Protein AF-A0A9Q1EJX5-F1 (afdb_monomer_lite)

Radius of gyration: 55.21 Å; chains: 1; bounding box: 161×66×154 Å

Organism: Synaphobranchus kaupii (NCBI:txid118154)

pLDDT: mean 73.31, std 22.93, range [34.03, 98.5]

Sequence (293 aa):
MADTEAVIPNSVASAAEEVVEEVEVAPEVAPEAEAEPEAEPEPEPEPEPVAEPEPEPEPEPEPVAEPEPEPEPEPEPEVEEEVVEEEEEKPKFKPSAPKLPEGDKVDFDDIQKKRQNKDLIELQALIDTHFEQRKKEEEDIIALKERIEKRRAERAEQQRIRAEKDKERQARREEERLKREEADAKRKADDDAKKKSALTSLGSTYSSYLQKADQKRGKKQTEREKKKKILADRRKPLNIDHLNEDKLKEKAKELWDWMQSLESEKYDHIEKLKRQKYEVVSLRNRIDELQKQ

Structure (mmCIF, N/CA/C/O backbone):
data_AF-A0A9Q1EJX5-F1
#
_entry.id   AF-A0A9Q1EJX5-F1
#
loop_
_atom_site.group_PDB
_atom_site.id
_atom_site.type_symbol
_atom_site.label_atom_id
_atom_site.label_alt_id
_atom_site.label_comp_id
_atom_site.label_asym_id
_atom_site.label_entity_id
_atom_site.label_seq_id
_atom_site.pdbx_PDB_ins_code
_atom_site.Cartn_x
_atom_site.Cartn_y
_atom_site.Cartn_z
_atom_site.occupancy
_atom_site.B_iso_or_equiv
_atom_site.auth_seq_id
_atom_site.auth_comp_id
_atom_site.auth_asym_id
_atom_site.auth_atom_id
_atom_site.pdbx_PDB_model_num
ATOM 1 N N . MET A 1 1 ? -98.233 -12.671 2.947 1.00 41.03 1 MET A N 1
ATOM 2 C CA . MET A 1 1 ? -98.307 -14.124 2.704 1.00 41.03 1 MET A CA 1
ATOM 3 C C . MET A 1 1 ? -97.105 -14.744 3.390 1.00 41.03 1 MET A C 1
ATOM 5 O O . MET A 1 1 ? -96.011 -14.317 3.052 1.00 41.03 1 MET A O 1
ATOM 9 N N . ALA A 1 2 ? -97.375 -15.671 4.319 1.00 45.41 2 ALA A N 1
ATOM 10 C CA . ALA A 1 2 ? -96.468 -16.533 5.098 1.00 45.41 2 ALA A CA 1
ATOM 11 C C . ALA A 1 2 ? -95.488 -15.797 6.053 1.00 45.41 2 ALA A C 1
ATOM 13 O O . ALA A 1 2 ? -94.718 -14.960 5.597 1.00 45.41 2 ALA A O 1
ATOM 14 N N . ASP A 1 3 ? -95.565 -15.907 7.393 1.00 38.12 3 ASP A N 1
ATOM 15 C CA . ASP A 1 3 ? -95.415 -17.107 8.266 1.00 38.12 3 ASP A CA 1
ATOM 16 C C . ASP A 1 3 ? -94.107 -17.853 7.929 1.00 38.12 3 ASP A C 1
ATOM 18 O O . ASP A 1 3 ? -93.871 -18.140 6.762 1.00 38.12 3 ASP A O 1
ATOM 22 N N . THR A 1 4 ? -93.140 -18.147 8.801 1.00 46.34 4 THR A N 1
ATOM 23 C CA . THR A 1 4 ? -93.087 -18.575 10.218 1.00 46.34 4 THR A CA 1
ATOM 24 C C . THR A 1 4 ? -91.621 -18.409 10.686 1.00 46.34 4 THR A C 1
ATOM 26 O O . THR A 1 4 ? -90.706 -18.625 9.896 1.00 46.34 4 THR A O 1
ATOM 29 N N . GLU A 1 5 ? -91.316 -17.856 11.862 1.00 43.47 5 GLU A N 1
ATOM 30 C CA . GLU A 1 5 ? -91.110 -18.570 13.142 1.00 43.47 5 GLU A CA 1
ATOM 31 C C . GLU A 1 5 ? -89.960 -19.605 13.142 1.00 43.47 5 GLU A C 1
ATOM 33 O O . GLU A 1 5 ? -90.065 -20.639 12.494 1.00 43.47 5 GLU A O 1
ATOM 38 N N . ALA A 1 6 ? -88.890 -19.341 13.913 1.00 45.38 6 ALA A N 1
ATOM 39 C CA . ALA A 1 6 ? -88.351 -20.286 14.908 1.00 45.38 6 ALA A CA 1
ATOM 40 C C . ALA A 1 6 ? -87.227 -19.647 15.764 1.00 45.38 6 ALA A C 1
ATOM 42 O O . ALA A 1 6 ? -86.159 -19.309 15.266 1.00 45.38 6 ALA A O 1
ATOM 43 N N . VAL A 1 7 ? -87.532 -19.336 17.030 1.00 43.84 7 VAL A N 1
ATOM 44 C CA . VAL A 1 7 ? -87.037 -20.002 18.259 1.00 43.84 7 VAL A CA 1
ATOM 45 C C . VAL A 1 7 ? -85.691 -19.469 18.807 1.00 43.84 7 VAL A C 1
ATOM 47 O O . VAL A 1 7 ? -84.598 -19.873 18.431 1.00 43.84 7 VAL A O 1
ATOM 50 N N . ILE A 1 8 ? -85.857 -18.563 19.778 1.00 42.59 8 ILE A N 1
ATOM 51 C CA . ILE A 1 8 ? -85.017 -18.200 20.948 1.00 42.59 8 ILE A CA 1
ATOM 52 C C . ILE A 1 8 ? -84.971 -19.483 21.847 1.00 42.59 8 ILE A C 1
ATOM 54 O O . ILE A 1 8 ? -85.978 -20.195 21.800 1.00 42.59 8 ILE A O 1
ATOM 58 N N . PRO A 1 9 ? -83.979 -19.792 22.737 1.00 50.47 9 PRO A N 1
ATOM 59 C CA . PRO A 1 9 ? -83.673 -18.827 23.790 1.00 50.47 9 PRO A CA 1
ATOM 60 C C . PRO A 1 9 ? -82.339 -18.866 24.583 1.00 50.47 9 PRO A C 1
ATOM 62 O O . PRO A 1 9 ? -81.666 -19.882 24.649 1.00 50.47 9 PRO A O 1
ATOM 65 N N . ASN A 1 10 ? -82.038 -17.697 25.191 1.00 39.62 10 ASN A N 1
ATOM 66 C CA . ASN A 1 10 ? -81.620 -17.418 26.590 1.00 39.62 10 ASN A CA 1
ATOM 67 C C . ASN A 1 10 ? -80.541 -18.294 27.277 1.00 39.62 10 ASN A C 1
ATOM 69 O O . ASN A 1 10 ? -80.456 -19.486 27.060 1.00 39.62 10 ASN A O 1
ATOM 73 N N . SER A 1 11 ? -79.755 -17.845 28.260 1.00 37.97 11 SER A N 1
ATOM 74 C CA . SER A 1 11 ? -79.670 -16.611 29.059 1.00 37.97 11 SER A CA 1
ATOM 75 C C . SER A 1 11 ? -78.632 -16.829 30.177 1.00 37.97 11 SER A C 1
ATOM 77 O O . SER A 1 11 ? -78.402 -17.975 30.543 1.00 37.97 11 SER A O 1
ATOM 79 N N . VAL A 1 12 ? -78.188 -15.715 30.783 1.00 40.06 12 VAL A N 1
ATOM 80 C CA . VAL A 1 12 ? -77.678 -15.505 32.168 1.00 40.06 12 VAL A CA 1
ATOM 81 C C . VAL A 1 12 ? -76.448 -16.305 32.637 1.00 40.06 12 VAL A C 1
ATOM 83 O O . VAL A 1 12 ? -76.414 -17.518 32.560 1.00 40.06 12 VAL A O 1
ATOM 86 N N . ALA A 1 13 ? -75.325 -15.689 33.027 1.00 37.69 13 ALA A N 1
ATOM 87 C CA . ALA A 1 13 ? -75.025 -14.683 34.067 1.00 37.69 13 ALA A CA 1
ATOM 88 C C . ALA A 1 13 ? -74.655 -15.281 35.441 1.00 37.69 13 ALA A C 1
ATOM 90 O O . ALA A 1 13 ? -75.444 -15.997 36.040 1.00 37.69 13 ALA A O 1
ATOM 91 N N . SER A 1 14 ? -73.508 -14.798 35.947 1.00 35.00 14 SER A N 1
ATOM 92 C CA . SER A 1 14 ? -73.128 -14.613 37.360 1.00 35.00 14 SER A CA 1
ATOM 93 C C . SER A 1 14 ? -72.811 -15.844 38.220 1.00 35.00 14 SER A C 1
ATOM 95 O O . SER A 1 14 ? -73.698 -16.626 38.531 1.00 35.00 14 SER A O 1
ATOM 97 N N . ALA A 1 15 ? -71.573 -15.931 38.723 1.00 36.62 15 ALA A N 1
ATOM 98 C CA . ALA A 1 15 ? -71.244 -15.707 40.143 1.00 36.62 15 ALA A CA 1
ATOM 99 C C . ALA A 1 15 ? -69.812 -16.184 40.457 1.00 36.62 15 ALA A C 1
ATOM 101 O O . ALA A 1 15 ? -69.334 -17.168 39.902 1.00 36.62 15 ALA A O 1
ATOM 102 N N . ALA A 1 16 ? -69.141 -15.439 41.333 1.00 44.25 16 ALA A N 1
ATOM 103 C CA . ALA A 1 16 ? -67.830 -15.733 41.895 1.00 44.25 16 ALA A CA 1
ATOM 104 C C . ALA A 1 16 ? -67.941 -16.684 43.096 1.00 44.25 16 ALA A C 1
ATOM 106 O O . ALA A 1 16 ? -68.905 -16.573 43.849 1.00 44.25 16 ALA A O 1
ATOM 107 N N . GLU A 1 17 ? -66.918 -17.511 43.326 1.00 42.00 17 GLU A N 1
ATOM 108 C CA . GLU A 1 17 ? -66.600 -18.046 44.654 1.00 42.00 17 GLU A CA 1
ATOM 109 C C . GLU A 1 17 ? -65.086 -18.319 44.770 1.00 42.00 17 GLU A C 1
ATOM 111 O O . GLU A 1 17 ? -64.454 -18.870 43.870 1.00 42.00 17 GLU A O 1
ATOM 116 N N . GLU A 1 18 ? -64.528 -17.816 45.867 1.00 41.22 18 GLU A N 1
ATOM 117 C CA . GLU A 1 18 ? -63.192 -18.016 46.439 1.00 41.22 18 GLU A CA 1
ATOM 118 C C . GLU A 1 18 ? -63.140 -19.379 47.158 1.00 41.22 18 GLU A C 1
ATOM 120 O O . GLU A 1 18 ? -64.209 -19.859 47.514 1.00 41.22 18 GLU A O 1
ATOM 125 N N . VAL A 1 19 ? -61.952 -19.972 47.402 1.00 36.75 19 VAL A N 1
ATOM 126 C CA . VAL A 1 19 ? -61.557 -20.673 48.661 1.00 36.75 19 VAL A CA 1
ATOM 127 C C . VAL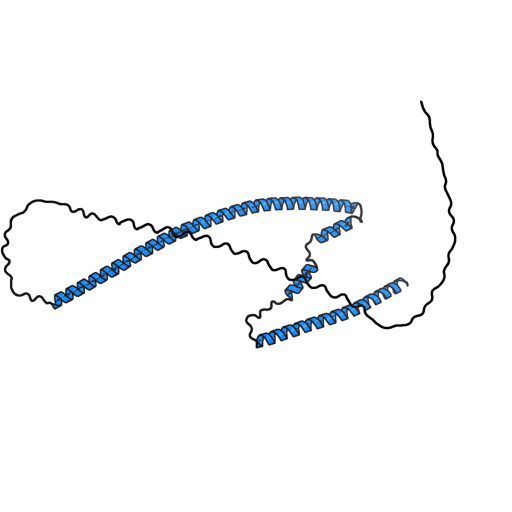 A 1 19 ? -60.317 -21.593 48.481 1.00 36.75 19 VAL A C 1
ATOM 129 O O . VAL A 1 19 ? -60.320 -22.530 47.691 1.00 36.75 19 VAL A O 1
ATOM 132 N N . VAL A 1 20 ? -59.281 -21.245 49.268 1.00 37.66 20 VAL A N 1
ATOM 133 C CA . VAL A 1 20 ? -58.176 -21.986 49.947 1.00 37.66 20 VAL A CA 1
ATOM 134 C C . VAL A 1 20 ? -57.184 -22.932 49.234 1.00 37.66 20 VAL A C 1
ATOM 136 O O . VAL A 1 20 ? -57.509 -24.009 48.755 1.00 37.66 20 VAL A O 1
ATOM 139 N N . GLU A 1 21 ? -55.917 -22.494 49.278 1.00 41.09 21 GLU A N 1
ATOM 140 C CA . GLU A 1 21 ? -54.754 -23.069 49.996 1.00 41.09 21 GLU A CA 1
ATOM 141 C C . GLU A 1 21 ? -54.705 -24.582 50.308 1.00 41.09 21 GLU A C 1
ATOM 143 O O . GLU A 1 21 ? -55.445 -25.073 51.155 1.00 41.09 21 GLU A O 1
ATOM 148 N N . GLU A 1 22 ? -53.690 -25.269 49.759 1.00 39.88 22 GLU A N 1
ATOM 149 C CA . GLU A 1 22 ? -53.031 -26.396 50.433 1.00 39.88 22 GLU A CA 1
ATOM 150 C C . GLU A 1 22 ? -51.536 -26.458 50.051 1.00 39.88 22 GLU A C 1
ATOM 152 O O . GLU A 1 22 ? -51.156 -26.453 48.877 1.00 39.88 22 GLU A O 1
ATOM 157 N N . VAL A 1 23 ? -50.691 -26.451 51.081 1.00 42.78 23 VAL A N 1
ATOM 158 C CA . VAL A 1 23 ? -49.230 -26.592 51.072 1.00 42.78 23 VAL A CA 1
ATOM 159 C C . VAL A 1 23 ? -48.926 -27.975 51.627 1.00 42.78 23 VAL A C 1
ATOM 161 O O . VAL A 1 23 ? -49.283 -28.186 52.772 1.00 42.78 23 VAL A O 1
ATOM 164 N N . GLU A 1 24 ? -48.200 -28.844 50.918 1.00 36.84 24 GLU A N 1
ATOM 165 C CA . GLU A 1 24 ? -47.343 -29.896 51.508 1.00 36.84 24 GLU A CA 1
ATOM 166 C C . GLU A 1 24 ? -46.299 -30.319 50.447 1.00 36.84 24 GLU A C 1
ATOM 168 O O . GLU A 1 24 ? -46.664 -30.567 49.304 1.00 36.84 24 GLU A O 1
ATOM 173 N N . VAL A 1 25 ? -44.974 -30.206 50.609 1.00 37.38 25 VAL A N 1
ATOM 174 C CA . VAL A 1 25 ? -43.979 -30.825 51.518 1.00 37.38 25 VAL A CA 1
ATOM 175 C C . VAL A 1 25 ? -42.945 -31.521 50.614 1.00 37.38 25 VAL A C 1
ATOM 177 O O . VAL A 1 25 ? -43.266 -32.383 49.800 1.00 37.38 25 VAL A O 1
ATOM 180 N N . ALA A 1 26 ? -41.685 -31.107 50.747 1.00 39.16 26 ALA A N 1
ATOM 181 C CA . ALA A 1 26 ? -40.526 -31.766 50.149 1.00 39.16 26 ALA A CA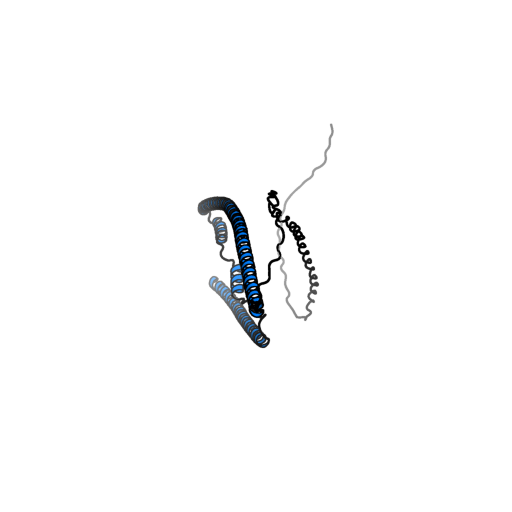 1
ATOM 182 C C . ALA A 1 26 ? -40.223 -33.105 50.847 1.00 39.16 26 ALA A C 1
ATOM 184 O O . ALA A 1 26 ? -40.527 -33.263 52.030 1.0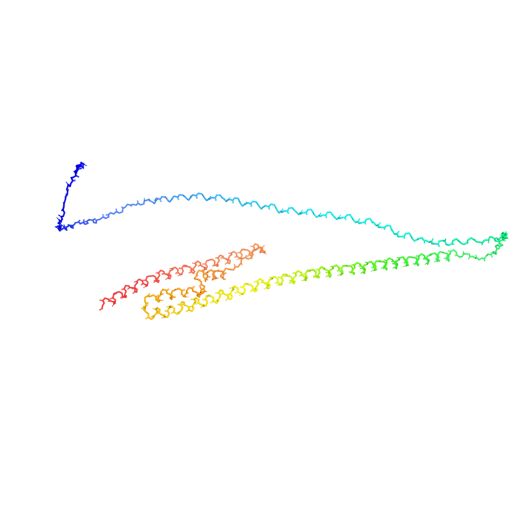0 39.16 26 ALA A O 1
ATOM 185 N N . PRO A 1 27 ? -39.485 -34.005 50.179 1.00 45.88 27 PRO A N 1
ATOM 186 C CA . PRO A 1 27 ? -38.342 -34.570 50.885 1.00 45.88 27 PRO A CA 1
ATOM 187 C C . PRO A 1 27 ? -37.050 -34.565 50.062 1.00 45.88 27 PRO A C 1
ATOM 189 O O . PRO A 1 27 ? -36.991 -34.936 48.892 1.00 45.88 27 PRO A O 1
ATOM 192 N N . GLU A 1 28 ? -36.010 -34.132 50.762 1.00 40.94 28 GLU A N 1
ATOM 193 C CA . GLU A 1 28 ? -34.586 -34.320 50.513 1.00 40.94 28 GLU A CA 1
ATOM 194 C C . GLU A 1 28 ? -34.203 -35.814 50.595 1.00 40.94 28 GLU A C 1
ATOM 196 O O . GLU A 1 28 ? -34.805 -36.549 51.377 1.00 40.94 28 GLU A O 1
ATOM 201 N N . VAL A 1 29 ? -33.198 -36.239 49.812 1.00 37.78 29 VAL A N 1
ATOM 202 C CA . VAL A 1 29 ? -32.019 -37.060 50.199 1.00 37.78 29 VAL A CA 1
ATOM 203 C C . VAL A 1 29 ? -31.433 -37.771 48.957 1.00 37.78 29 VAL A C 1
ATOM 205 O O . VAL A 1 29 ? -32.097 -38.551 48.279 1.00 37.78 29 VAL A O 1
ATOM 208 N N . ALA A 1 30 ? -30.162 -37.461 48.676 1.00 39.47 30 ALA A N 1
ATOM 209 C CA . ALA A 1 30 ? -29.257 -38.075 47.689 1.00 39.47 30 ALA A CA 1
ATOM 210 C C . ALA A 1 30 ? -28.807 -39.502 48.136 1.00 39.47 30 ALA A C 1
ATOM 212 O O . ALA A 1 30 ? -29.050 -39.822 49.301 1.00 39.47 30 ALA A O 1
ATOM 213 N N . PRO A 1 31 ? -28.137 -40.369 47.327 1.00 47.66 31 PRO A N 1
ATOM 214 C CA . PRO A 1 31 ? -26.792 -40.094 46.786 1.00 47.66 31 PRO A CA 1
ATOM 215 C C . PRO A 1 31 ? -26.432 -40.723 45.411 1.00 47.66 31 PRO A C 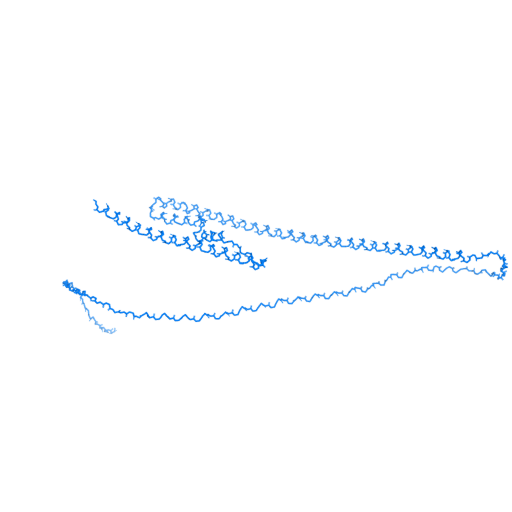1
ATOM 217 O O . PRO A 1 31 ? -27.141 -41.556 44.859 1.00 47.66 31 PRO A O 1
ATOM 220 N N . GLU A 1 32 ? -25.287 -40.251 44.906 1.00 42.88 32 GLU A N 1
ATOM 221 C CA . GLU A 1 32 ? -24.388 -40.718 43.832 1.00 42.88 32 GLU A CA 1
ATOM 222 C C . GLU A 1 32 ? -24.645 -42.072 43.138 1.00 42.88 32 GLU A C 1
ATOM 224 O O . GLU A 1 32 ? -24.662 -43.128 43.768 1.00 42.88 32 GLU A O 1
ATOM 229 N N . ALA A 1 33 ? -24.643 -42.036 41.799 1.00 42.94 33 ALA A N 1
ATOM 230 C CA . ALA A 1 33 ? -24.184 -43.134 40.951 1.00 42.94 33 ALA A CA 1
ATOM 231 C C . ALA A 1 33 ? -23.421 -42.574 39.736 1.00 42.94 33 ALA A C 1
ATOM 233 O O . ALA A 1 33 ? -23.795 -41.556 39.152 1.00 42.94 33 ALA A O 1
ATOM 234 N N . GLU A 1 34 ? -22.309 -43.235 39.440 1.00 37.75 34 GLU A N 1
ATOM 235 C CA . GLU A 1 34 ? -21.251 -42.887 38.500 1.00 37.75 34 GLU A CA 1
ATOM 236 C C . GLU A 1 34 ? -21.670 -42.925 37.018 1.00 37.75 34 GLU A C 1
ATOM 238 O O . GLU A 1 34 ? -22.452 -43.767 36.596 1.00 37.75 34 GLU A O 1
ATOM 243 N N . ALA A 1 35 ? -21.058 -42.010 36.259 1.00 39.38 35 ALA A N 1
ATOM 244 C CA . ALA A 1 35 ? -20.517 -42.144 34.901 1.00 39.38 35 ALA A CA 1
ATOM 245 C C . ALA A 1 35 ? -21.266 -42.967 33.829 1.00 39.38 35 ALA A C 1
ATOM 247 O O . ALA A 1 35 ? -21.231 -44.188 33.834 1.00 39.38 35 ALA A O 1
ATOM 248 N N . GLU A 1 36 ? -21.701 -42.267 32.774 1.00 42.69 36 GLU A N 1
ATOM 249 C CA . GLU A 1 36 ? -21.252 -42.491 31.386 1.00 42.69 36 GLU A CA 1
ATOM 250 C C . GLU A 1 36 ? -21.566 -41.219 30.561 1.00 42.69 36 GLU A C 1
ATOM 252 O O . GLU A 1 36 ? -22.718 -40.782 30.547 1.00 42.69 36 GLU A O 1
ATOM 257 N N . PRO A 1 37 ? -20.582 -40.545 29.929 1.00 49.59 37 PRO A N 1
ATOM 258 C CA . PRO A 1 37 ? -20.875 -39.440 29.022 1.00 49.59 37 PRO A CA 1
ATOM 259 C C . PRO A 1 37 ? -21.418 -39.993 27.698 1.00 49.59 37 PRO A C 1
ATOM 261 O O . PRO A 1 37 ? -20.742 -40.774 27.027 1.00 49.59 37 PRO A O 1
ATOM 264 N N . GLU A 1 38 ? -22.629 -39.571 27.323 1.00 45.78 38 GLU A N 1
ATOM 265 C CA . GLU A 1 38 ? -23.161 -39.734 25.968 1.00 45.78 38 GLU A CA 1
ATOM 266 C C . GLU A 1 38 ? -22.127 -39.242 24.949 1.00 45.78 38 GLU A C 1
ATOM 268 O O . GLU A 1 38 ? -21.626 -38.118 25.032 1.00 45.78 38 GLU A O 1
ATOM 273 N N . ALA A 1 39 ? -21.798 -40.118 24.001 1.00 46.84 39 ALA A N 1
ATOM 274 C CA . ALA A 1 39 ? -20.936 -39.818 22.875 1.00 46.84 39 ALA A CA 1
ATOM 275 C C . ALA A 1 39 ? -21.503 -38.633 22.079 1.00 46.84 39 ALA A C 1
ATOM 277 O O . ALA A 1 39 ? -22.649 -38.664 21.625 1.00 46.84 39 ALA A O 1
ATOM 278 N N . GLU A 1 40 ? -20.686 -37.593 21.906 1.00 48.81 40 GLU A N 1
ATOM 279 C CA . GLU A 1 40 ? -20.953 -36.520 20.953 1.00 48.81 40 GLU A CA 1
ATOM 280 C C . GLU A 1 40 ? -21.145 -37.123 19.547 1.00 48.81 40 GLU A C 1
ATOM 282 O O . GLU A 1 40 ? -20.394 -38.028 19.166 1.00 48.81 40 GLU A O 1
ATOM 287 N N . PRO A 1 41 ? -22.137 -36.660 18.764 1.00 50.34 41 PRO A N 1
ATOM 288 C CA . PRO A 1 41 ? -22.318 -37.128 17.397 1.00 50.34 41 PRO A CA 1
ATOM 289 C C . PRO A 1 41 ? -21.085 -36.771 16.558 1.00 50.34 41 PRO A C 1
ATOM 291 O O . PRO A 1 41 ? -20.597 -35.641 16.607 1.00 50.34 41 PRO A O 1
ATOM 294 N N . GLU A 1 42 ? -20.591 -37.750 15.796 1.00 52.00 42 GLU A N 1
ATOM 295 C CA . GLU A 1 42 ? -19.484 -37.576 14.854 1.00 52.00 42 GLU A CA 1
ATOM 296 C C . GLU A 1 42 ? -19.747 -36.376 13.923 1.00 52.00 42 GLU A C 1
ATOM 298 O O . GLU A 1 42 ? -20.872 -36.211 13.437 1.00 52.00 42 GLU A O 1
ATOM 303 N N . PRO A 1 43 ? -18.739 -35.524 13.660 1.00 51.81 43 PRO A N 1
ATOM 304 C CA . PRO A 1 43 ? -18.892 -34.425 12.720 1.00 51.81 43 PRO A CA 1
ATOM 305 C C . PRO A 1 43 ? -19.135 -34.979 11.312 1.00 51.81 43 PRO A C 1
ATOM 307 O O . PRO A 1 43 ? -18.379 -35.822 10.825 1.00 51.81 43 PRO A O 1
ATOM 310 N N . GLU A 1 44 ? -20.193 -34.489 10.661 1.00 55.41 44 GLU A N 1
ATOM 311 C CA . GLU A 1 44 ? -20.459 -34.738 9.244 1.00 55.41 44 GLU A CA 1
ATOM 312 C C . GLU A 1 44 ? -19.203 -34.434 8.403 1.00 55.41 44 GLU A C 1
ATOM 314 O O . GLU A 1 44 ? -18.501 -33.455 8.688 1.00 55.41 44 GLU A O 1
ATOM 319 N N . PRO A 1 45 ? -18.895 -35.251 7.378 1.00 54.41 45 PRO A N 1
ATOM 320 C CA . PRO A 1 45 ? -17.726 -35.035 6.539 1.00 54.41 45 PRO A CA 1
ATOM 321 C C . PRO A 1 45 ? -17.808 -33.666 5.861 1.00 54.41 45 PRO A C 1
ATOM 323 O O . PRO A 1 45 ? -18.834 -33.302 5.282 1.00 54.41 45 PRO A O 1
ATOM 326 N N . GLU A 1 46 ? -16.709 -32.911 5.946 1.00 52.06 46 GLU A N 1
ATOM 327 C CA . GLU A 1 46 ? -16.552 -31.636 5.253 1.00 52.06 46 GLU A CA 1
ATOM 328 C C . GLU A 1 46 ? -16.887 -31.809 3.761 1.00 52.06 46 GLU A C 1
ATOM 330 O O . GLU A 1 46 ? -16.458 -32.793 3.149 1.00 52.06 46 GLU A O 1
ATOM 335 N N . PRO A 1 47 ? -17.656 -30.885 3.155 1.00 53.03 47 PRO A N 1
ATOM 336 C CA . PRO A 1 47 ? -17.950 -30.957 1.734 1.00 53.03 47 PRO A CA 1
ATOM 337 C C . PRO A 1 47 ? -16.639 -30.914 0.948 1.00 53.03 47 PRO A C 1
ATOM 339 O O . PRO A 1 47 ? -15.809 -30.027 1.165 1.00 53.03 47 PRO A O 1
ATOM 342 N N . GLU A 1 48 ? -16.470 -31.877 0.040 1.00 56.44 48 GLU A N 1
ATOM 343 C CA . GLU A 1 48 ? -15.352 -31.916 -0.899 1.00 56.44 48 GLU A CA 1
ATOM 344 C C . GLU A 1 48 ? -15.170 -30.540 -1.561 1.00 56.44 48 GLU A C 1
ATOM 346 O O . GLU A 1 48 ? -16.164 -29.875 -1.887 1.00 56.44 48 GLU A O 1
ATOM 351 N N . PRO A 1 49 ? -13.921 -30.081 -1.756 1.00 53.47 49 PRO A N 1
ATOM 352 C CA . PRO A 1 49 ? -13.669 -28.805 -2.398 1.00 53.47 49 PRO A CA 1
ATOM 353 C C . PRO A 1 49 ? -14.285 -28.837 -3.795 1.00 53.47 49 PRO A C 1
ATOM 355 O O . PRO A 1 49 ? -13.875 -29.614 -4.657 1.00 53.47 49 PRO A O 1
ATOM 358 N N . VAL A 1 50 ? -15.289 -27.984 -4.004 1.00 51.84 50 VAL A N 1
ATOM 359 C CA . VAL A 1 50 ? -15.815 -27.689 -5.334 1.00 51.84 50 VAL A CA 1
ATOM 360 C C . VAL A 1 50 ? -14.618 -27.269 -6.171 1.00 51.84 50 VAL A C 1
ATOM 362 O O . VAL A 1 50 ? -13.948 -26.294 -5.824 1.00 51.84 50 VAL A O 1
ATOM 365 N N . ALA A 1 51 ? -14.322 -28.047 -7.213 1.00 52.12 51 ALA A N 1
ATOM 366 C CA . ALA A 1 51 ? -13.274 -27.734 -8.166 1.00 52.12 51 ALA A CA 1
ATOM 367 C C . ALA A 1 51 ? -13.422 -26.266 -8.579 1.00 52.12 51 ALA A C 1
ATOM 369 O O . ALA A 1 51 ? -14.494 -25.849 -9.031 1.00 52.12 51 ALA A O 1
ATOM 370 N N . GLU A 1 52 ? -12.366 -25.479 -8.360 1.00 49.41 52 GLU A N 1
ATOM 371 C CA . GLU A 1 52 ? -12.273 -24.157 -8.963 1.00 49.41 52 GLU A CA 1
ATOM 372 C C . GLU A 1 52 ? -12.537 -24.331 -10.464 1.00 49.41 52 GLU A C 1
ATOM 374 O O . GLU A 1 52 ? -11.977 -25.254 -11.065 1.00 49.41 52 GLU A O 1
ATOM 379 N N . PRO A 1 53 ? -13.424 -23.522 -11.069 1.00 54.44 53 PRO A N 1
ATOM 380 C CA . PRO A 1 53 ? -13.594 -23.567 -12.509 1.00 54.44 53 PRO A CA 1
ATOM 381 C C . PRO A 1 53 ? -12.220 -23.334 -13.133 1.00 54.44 53 PRO A C 1
ATOM 383 O O . PRO A 1 53 ? -11.547 -22.357 -12.792 1.00 54.44 53 PRO A O 1
ATOM 386 N N . GLU A 1 54 ? -11.797 -24.264 -13.994 1.00 55.59 54 GLU A N 1
ATOM 387 C CA . GLU A 1 54 ? -10.598 -24.089 -14.806 1.00 55.59 54 GLU A CA 1
ATOM 388 C C . GLU A 1 54 ? -10.635 -22.684 -15.420 1.00 55.59 54 GLU A C 1
ATOM 390 O O . GLU A 1 54 ? -11.703 -22.252 -15.874 1.00 55.59 54 GLU A O 1
ATOM 395 N N . PRO A 1 55 ? -9.515 -21.942 -15.394 1.00 54.31 55 PRO A N 1
ATOM 396 C CA . PRO A 1 55 ? -9.469 -20.635 -16.022 1.00 54.31 55 PRO A CA 1
ATOM 397 C C . PRO A 1 55 ? -9.904 -20.798 -17.478 1.00 54.31 55 PRO A C 1
ATOM 399 O O . PRO A 1 55 ? -9.336 -21.615 -18.206 1.00 54.31 55 PRO A O 1
ATOM 402 N N . GLU A 1 56 ? -10.937 -20.049 -17.877 1.00 52.47 56 GLU A N 1
ATOM 403 C CA . GLU A 1 56 ? -11.315 -19.944 -19.283 1.00 52.47 56 GLU A CA 1
ATOM 404 C C . GLU A 1 56 ? -10.042 -19.655 -20.091 1.00 52.47 56 GLU A C 1
ATOM 406 O O . GLU A 1 56 ? -9.243 -18.809 -19.666 1.00 52.47 56 GLU A O 1
ATOM 411 N N . PRO A 1 57 ? -9.809 -20.372 -21.206 1.00 55.53 57 PRO A N 1
ATOM 412 C CA . PRO A 1 57 ? -8.628 -20.149 -22.020 1.00 55.53 57 PRO A CA 1
ATOM 413 C C . PRO A 1 57 ? -8.577 -18.670 -22.391 1.00 55.53 57 PRO A C 1
ATOM 415 O O . PRO A 1 57 ? -9.561 -18.115 -22.890 1.00 55.53 57 PRO A O 1
ATOM 418 N N . GLU A 1 58 ? -7.439 -18.031 -22.105 1.00 52.81 58 GLU A N 1
ATOM 419 C CA . GLU A 1 58 ? -7.166 -16.683 -22.587 1.00 52.81 58 GLU A CA 1
ATOM 420 C C . GLU A 1 58 ? -7.492 -16.641 -24.086 1.00 52.81 58 GLU A C 1
ATOM 422 O O . GLU A 1 58 ? -7.142 -17.588 -24.802 1.00 52.81 58 GLU A O 1
ATOM 427 N N . PRO A 1 59 ? -8.196 -15.600 -24.567 1.00 54.28 59 PRO A N 1
ATOM 428 C CA . PRO A 1 59 ? -8.517 -15.491 -25.978 1.00 54.28 59 PRO A CA 1
ATOM 429 C C . PRO A 1 59 ? -7.218 -15.617 -26.767 1.00 54.28 59 PRO A C 1
ATOM 431 O O . PRO A 1 59 ? -6.269 -14.866 -26.521 1.00 54.28 59 PRO A O 1
ATOM 434 N N . GLU A 1 60 ? -7.178 -16.598 -27.676 1.00 54.50 60 GLU A N 1
ATOM 435 C CA . GLU A 1 60 ? -6.080 -16.744 -28.623 1.00 54.50 60 GLU A CA 1
ATOM 436 C C . GLU A 1 60 ? -5.789 -15.364 -29.223 1.00 54.50 60 GLU A C 1
ATOM 438 O O . GLU A 1 60 ? -6.735 -14.647 -29.578 1.00 54.50 60 GLU A O 1
ATOM 443 N N . PRO A 1 61 ? -4.511 -14.950 -29.291 1.00 52.25 61 PRO A N 1
ATOM 444 C CA . PRO A 1 61 ? -4.172 -13.681 -29.904 1.00 52.25 61 PRO A CA 1
ATOM 445 C C . PRO A 1 61 ? -4.775 -13.677 -31.305 1.00 52.25 61 PRO A C 1
ATOM 447 O O . PRO A 1 61 ? -4.501 -14.582 -32.096 1.00 52.25 61 PRO A O 1
ATOM 450 N N . GLU A 1 62 ? -5.619 -12.677 -31.585 1.00 51.47 62 GLU A N 1
ATOM 451 C CA . GLU A 1 62 ? -6.107 -12.428 -32.938 1.00 51.47 62 GLU A CA 1
ATOM 452 C C . GLU A 1 62 ? -4.914 -12.539 -33.892 1.00 51.47 62 GLU A C 1
ATOM 454 O O . GLU A 1 62 ? -3.839 -12.015 -33.562 1.00 51.47 62 GLU A O 1
ATOM 459 N N . PRO A 1 63 ? -5.059 -13.245 -35.029 1.00 52.28 63 PRO A N 1
ATOM 460 C CA . PRO A 1 63 ? -3.968 -13.402 -35.968 1.00 52.28 63 PRO A CA 1
ATOM 461 C C . PRO A 1 63 ? -3.458 -12.007 -36.297 1.00 52.28 63 PRO A C 1
ATOM 463 O O . PRO A 1 63 ? -4.182 -11.179 -36.854 1.00 52.28 63 PRO A O 1
ATOM 466 N N . VAL A 1 64 ? -2.215 -11.743 -35.886 1.00 46.66 64 VAL A N 1
ATOM 467 C CA . VAL A 1 64 ? -1.460 -10.586 -36.341 1.00 46.66 64 VAL A CA 1
ATOM 468 C C . VAL A 1 64 ? -1.575 -10.654 -37.848 1.00 46.66 64 VAL A C 1
ATOM 470 O O . VAL A 1 64 ? -1.123 -11.635 -38.439 1.00 46.66 64 VAL A O 1
ATOM 473 N N . ALA A 1 65 ? -2.281 -9.680 -38.428 1.00 49.06 65 ALA A N 1
ATOM 474 C CA . ALA A 1 65 ? -2.401 -9.555 -39.865 1.00 49.06 65 ALA A CA 1
ATOM 475 C C . ALA A 1 65 ? -1.006 -9.786 -40.441 1.00 49.06 65 ALA A C 1
ATOM 477 O O . ALA A 1 65 ? -0.054 -9.120 -40.013 1.00 49.06 65 ALA A O 1
ATOM 478 N N . GLU A 1 66 ? -0.889 -10.790 -41.316 1.00 46.28 66 GLU A N 1
ATOM 479 C CA . GLU A 1 66 ? 0.318 -10.983 -42.107 1.00 46.28 66 GLU A CA 1
ATOM 480 C C . GLU A 1 66 ? 0.752 -9.602 -42.601 1.00 46.28 66 GLU A C 1
ATOM 482 O O . GLU A 1 66 ? -0.113 -8.819 -43.019 1.00 46.28 66 GLU A O 1
ATOM 487 N N . PRO A 1 67 ? 2.045 -9.253 -42.489 1.00 51.41 67 PRO A N 1
ATOM 488 C CA . PRO A 1 67 ? 2.513 -8.020 -43.088 1.00 51.41 67 PRO A CA 1
ATOM 489 C C . PRO A 1 67 ? 2.052 -8.042 -44.544 1.00 51.41 67 PRO A C 1
ATOM 491 O O . PRO A 1 67 ? 2.345 -9.000 -45.263 1.00 51.41 67 PRO A O 1
ATOM 494 N N . GLU A 1 68 ? 1.272 -7.029 -44.941 1.00 51.66 68 GLU A N 1
ATOM 495 C CA . GLU A 1 68 ? 0.981 -6.800 -46.353 1.00 51.66 68 GLU A CA 1
ATOM 496 C C . GLU A 1 68 ? 2.306 -6.945 -47.108 1.00 51.66 68 GLU A C 1
ATOM 498 O O . GLU A 1 68 ? 3.321 -6.422 -46.624 1.00 51.66 68 GLU A O 1
ATOM 503 N N . PRO A 1 69 ? 2.333 -7.698 -48.223 1.00 52.69 69 PRO A N 1
ATOM 504 C CA . PRO A 1 69 ? 3.554 -7.876 -48.987 1.00 52.69 69 PRO A CA 1
ATOM 505 C C . PRO A 1 69 ? 4.146 -6.496 -49.251 1.00 52.69 69 PRO A C 1
ATOM 507 O O . PRO A 1 69 ? 3.433 -5.588 -49.689 1.00 52.69 69 PRO A O 1
ATOM 510 N N . GLU A 1 70 ? 5.431 -6.339 -48.919 1.00 51.22 70 GLU A N 1
ATOM 511 C CA . GLU A 1 70 ? 6.187 -5.152 -49.297 1.00 51.22 70 GLU A CA 1
ATOM 512 C C . GLU A 1 70 ? 5.887 -4.867 -50.774 1.00 51.22 70 GLU A C 1
ATOM 514 O O . GLU A 1 70 ? 5.915 -5.806 -51.580 1.00 51.22 70 GLU A O 1
ATOM 519 N N . PRO A 1 71 ? 5.529 -3.622 -51.137 1.00 55.97 71 PRO A N 1
ATOM 520 C CA . PRO A 1 71 ? 5.332 -3.291 -52.535 1.00 55.97 71 PRO A CA 1
ATOM 521 C C . PRO A 1 71 ? 6.604 -3.683 -53.283 1.00 55.97 71 PRO A C 1
ATOM 523 O O . PRO A 1 71 ? 7.704 -3.300 -52.877 1.00 55.97 71 PRO A O 1
ATOM 526 N N . GLU A 1 72 ? 6.441 -4.486 -54.339 1.00 54.00 72 GLU A N 1
ATOM 527 C CA . GLU A 1 72 ? 7.517 -4.765 -55.285 1.00 54.00 72 GLU A CA 1
ATOM 528 C C . GLU A 1 72 ? 8.198 -3.437 -55.644 1.00 54.00 72 GLU A C 1
ATOM 530 O O . GLU A 1 72 ? 7.497 -2.434 -55.830 1.00 54.00 72 GLU A O 1
ATOM 535 N N . PRO A 1 73 ? 9.540 -3.395 -55.699 1.00 50.69 73 PRO A N 1
ATOM 536 C CA . PRO A 1 73 ? 10.242 -2.176 -56.054 1.00 50.69 73 PRO A CA 1
ATOM 537 C C . PRO A 1 73 ? 9.705 -1.677 -57.396 1.00 50.69 73 PRO A C 1
ATOM 539 O O . PRO A 1 73 ? 9.745 -2.398 -58.396 1.00 50.69 73 PRO A O 1
ATOM 542 N N . GLU A 1 74 ? 9.181 -0.447 -57.402 1.00 52.44 74 GLU A N 1
ATOM 543 C CA . GLU A 1 74 ? 8.936 0.278 -58.644 1.00 52.44 74 GLU A CA 1
ATOM 544 C C . GLU A 1 74 ? 10.237 0.242 -59.461 1.00 52.44 74 GLU A C 1
ATOM 546 O O . GLU A 1 74 ? 11.311 0.475 -58.894 1.00 52.44 74 GLU A O 1
ATOM 551 N N . PRO A 1 75 ? 10.177 -0.087 -60.763 1.00 52.50 75 PRO A N 1
ATOM 552 C CA . PRO A 1 75 ? 11.363 -0.056 -61.599 1.00 52.50 75 PRO A CA 1
ATOM 553 C C . PRO A 1 75 ? 11.955 1.354 -61.551 1.00 52.50 75 PRO A C 1
ATOM 555 O O . PRO A 1 75 ? 11.245 2.344 -61.744 1.00 52.50 75 PRO A O 1
ATOM 558 N N . GLU A 1 76 ? 13.254 1.427 -61.261 1.00 48.66 76 GLU A N 1
ATOM 559 C CA . GLU A 1 76 ? 14.034 2.654 -61.383 1.00 48.66 76 GLU A CA 1
ATOM 560 C C . GLU A 1 76 ? 13.758 3.293 -62.755 1.00 48.66 76 GLU A C 1
ATOM 562 O O . GLU A 1 76 ? 13.652 2.569 -63.751 1.00 48.66 76 GLU A O 1
ATOM 567 N N . PRO A 1 77 ? 13.635 4.628 -62.849 1.00 46.16 77 PRO A N 1
ATOM 568 C CA . PRO A 1 77 ? 13.592 5.272 -64.148 1.00 46.16 77 PRO A CA 1
ATOM 569 C C . PRO A 1 77 ? 14.902 4.959 -64.876 1.00 46.16 77 PRO A C 1
ATOM 571 O O . PRO A 1 77 ? 15.977 5.375 -64.437 1.00 46.16 77 PRO A O 1
ATOM 574 N N . GLU A 1 78 ? 14.797 4.220 -65.983 1.00 42.16 78 GLU A N 1
ATOM 575 C CA . GLU A 1 78 ? 15.844 4.138 -66.994 1.00 42.16 78 GLU A CA 1
ATOM 576 C C . GLU A 1 78 ? 16.272 5.569 -67.317 1.00 42.16 78 GLU A C 1
ATOM 578 O O . GLU A 1 78 ? 15.486 6.395 -67.786 1.00 42.16 78 GLU A O 1
ATOM 583 N N . VAL A 1 79 ? 17.527 5.882 -67.006 1.00 40.50 79 VAL A N 1
ATOM 584 C CA . VAL A 1 79 ? 18.175 7.075 -67.524 1.00 40.50 79 VAL A CA 1
ATOM 585 C C . VAL A 1 79 ? 18.329 6.825 -69.020 1.00 40.50 79 VAL A C 1
ATOM 587 O O . VAL A 1 79 ? 19.274 6.170 -69.455 1.00 40.50 79 VAL A O 1
ATOM 590 N N . GLU A 1 80 ? 17.353 7.289 -69.799 1.00 37.56 80 GLU A N 1
ATOM 591 C CA . GLU A 1 80 ? 17.504 7.522 -71.229 1.00 37.56 80 GLU A CA 1
ATOM 592 C C . GLU A 1 80 ? 18.663 8.515 -71.394 1.00 37.56 80 GLU A C 1
ATOM 594 O O . GLU A 1 80 ? 18.511 9.729 -71.251 1.00 37.56 80 GLU A O 1
ATOM 599 N N . GLU A 1 81 ? 19.864 7.988 -71.641 1.00 39.91 81 GLU A N 1
ATOM 600 C CA . GLU A 1 81 ? 20.908 8.752 -72.304 1.00 39.91 81 GLU A CA 1
ATOM 601 C C . GLU A 1 81 ? 20.353 9.151 -73.673 1.00 39.91 81 GLU A C 1
ATOM 603 O O . GLU A 1 81 ? 20.261 8.343 -74.598 1.00 39.91 81 GLU A O 1
ATOM 608 N N . GLU A 1 82 ? 19.940 10.412 -73.775 1.00 35.41 82 GLU A N 1
ATOM 609 C CA . GLU A 1 82 ? 19.662 11.103 -75.026 1.00 35.41 82 GLU A CA 1
ATOM 610 C C . GLU A 1 82 ? 20.952 11.091 -75.866 1.00 35.41 82 GLU A C 1
ATOM 612 O O . GLU A 1 82 ? 21.811 11.974 -75.794 1.00 35.41 82 GLU A O 1
ATOM 617 N N . VAL A 1 83 ? 21.124 10.029 -76.651 1.00 34.31 83 VAL A N 1
ATOM 618 C CA . VAL A 1 83 ? 22.074 9.980 -77.756 1.00 34.31 83 VAL A CA 1
ATOM 619 C C . VAL A 1 83 ? 21.531 10.932 -78.816 1.00 34.31 83 VAL A C 1
ATOM 621 O O . VAL A 1 83 ? 20.681 10.572 -79.626 1.00 34.31 83 VAL A O 1
ATOM 624 N N . VAL A 1 84 ? 22.002 12.178 -78.787 1.00 34.03 84 VAL A N 1
ATOM 625 C CA . VAL A 1 84 ? 21.823 13.111 -79.900 1.00 34.03 84 VAL A CA 1
ATOM 626 C C . VAL A 1 84 ? 22.647 12.582 -81.071 1.00 34.03 84 VAL A C 1
ATOM 628 O O . VAL A 1 84 ? 23.870 12.701 -81.126 1.00 34.03 84 VAL A O 1
ATOM 631 N N . GLU A 1 85 ? 21.934 11.937 -81.984 1.00 35.91 85 GLU A N 1
ATOM 632 C CA . GLU A 1 85 ? 22.374 11.530 -83.307 1.00 35.91 85 GLU A CA 1
ATOM 633 C C . GLU A 1 85 ? 22.532 12.798 -84.169 1.00 35.91 85 GLU A C 1
ATOM 635 O O . GLU A 1 85 ? 21.565 13.327 -84.709 1.00 35.91 85 GLU A O 1
ATOM 640 N N . GLU A 1 86 ? 23.754 13.329 -84.265 1.00 36.94 86 GLU A N 1
ATOM 641 C CA . GLU A 1 86 ? 24.121 14.297 -85.306 1.00 36.94 86 GLU A CA 1
ATOM 642 C C . GLU A 1 86 ? 25.010 13.579 -86.329 1.00 36.94 86 GLU A C 1
ATOM 644 O O . GLU A 1 86 ? 26.229 13.448 -86.192 1.00 36.94 86 GLU A O 1
ATOM 649 N N . GLU A 1 87 ? 24.348 13.021 -87.339 1.00 41.19 87 GLU A N 1
ATOM 650 C CA . GLU A 1 87 ? 24.969 12.482 -88.538 1.00 41.19 87 GLU A CA 1
ATOM 651 C C . GLU A 1 87 ? 25.289 13.652 -89.484 1.00 41.19 87 GLU A C 1
ATOM 653 O O . GLU A 1 87 ? 24.386 14.147 -90.143 1.00 41.19 87 GLU A O 1
ATOM 658 N N . GLU A 1 88 ? 26.554 14.078 -89.612 1.00 43.84 88 GLU A N 1
ATOM 659 C CA . GLU A 1 88 ? 27.026 14.708 -90.856 1.00 43.84 88 GLU A CA 1
ATOM 660 C C . GLU A 1 88 ? 28.513 14.416 -91.174 1.00 43.84 88 GLU A C 1
ATOM 662 O O . GLU A 1 88 ? 29.449 14.739 -90.447 1.00 43.84 88 GLU A O 1
ATOM 667 N N . GLU A 1 89 ? 28.668 13.778 -92.338 1.00 44.62 89 GLU A N 1
ATOM 668 C CA . GLU A 1 89 ? 29.788 13.739 -93.287 1.00 44.62 89 GLU A CA 1
ATOM 669 C C . GLU A 1 89 ? 31.173 13.156 -92.920 1.00 44.62 89 GLU A C 1
ATOM 671 O O . GLU A 1 89 ? 32.061 13.760 -92.325 1.00 44.62 89 GLU A O 1
ATOM 676 N N . LYS A 1 90 ? 31.433 11.986 -93.524 1.00 39.97 90 LYS A N 1
ATOM 677 C CA . LYS A 1 90 ? 32.756 11.382 -93.761 1.00 39.97 90 LYS A CA 1
ATOM 678 C C . LYS A 1 90 ? 33.704 12.300 -94.563 1.00 39.97 90 LYS A C 1
ATOM 680 O O . LYS A 1 90 ? 33.456 12.496 -95.756 1.00 39.97 90 LYS A O 1
ATOM 685 N N . PRO A 1 91 ? 34.926 12.596 -94.077 1.00 45.16 91 PRO A N 1
ATOM 686 C CA . PRO A 1 91 ? 36.076 12.805 -94.944 1.00 45.16 91 PRO A CA 1
ATOM 687 C C . PRO A 1 91 ? 36.875 11.498 -95.069 1.00 45.16 91 PRO A C 1
ATOM 689 O O . PRO A 1 91 ? 37.390 10.938 -94.103 1.00 45.16 91 PRO A O 1
ATOM 692 N N . LYS A 1 92 ? 37.000 10.989 -96.300 1.00 49.47 92 LYS A N 1
ATOM 693 C CA . LYS A 1 92 ? 37.882 9.863 -96.648 1.00 49.47 92 LYS A CA 1
ATOM 694 C C . LYS A 1 92 ? 39.344 10.236 -96.358 1.00 49.47 92 LYS A C 1
ATOM 696 O O . LYS A 1 92 ? 39.955 10.935 -97.166 1.00 49.47 92 LYS A O 1
ATOM 701 N N . PHE A 1 93 ? 39.937 9.716 -95.282 1.00 47.00 93 PHE A N 1
ATOM 702 C CA . PHE A 1 93 ? 41.384 9.793 -95.054 1.00 47.00 93 PHE A CA 1
ATOM 703 C C . PHE A 1 93 ? 42.018 8.396 -95.057 1.00 47.00 93 PHE A C 1
ATOM 705 O O . PHE A 1 93 ? 41.538 7.453 -94.437 1.00 47.00 93 PHE A O 1
ATOM 712 N N . LYS A 1 94 ? 43.076 8.257 -95.853 1.00 49.28 94 LYS A N 1
ATOM 713 C CA . LYS A 1 94 ? 43.784 7.008 -96.163 1.00 49.28 94 LYS A CA 1
ATOM 714 C C . LYS A 1 94 ? 44.658 6.617 -94.957 1.00 49.28 94 LYS A C 1
ATOM 716 O O . LYS A 1 94 ? 45.346 7.504 -94.451 1.00 49.28 94 LYS A O 1
ATOM 721 N N . PRO A 1 95 ? 44.729 5.347 -94.514 1.00 46.19 95 PRO A N 1
ATOM 722 C CA . PRO A 1 95 ? 45.667 4.975 -93.462 1.00 46.19 95 PRO A CA 1
ATOM 723 C C . PRO A 1 95 ? 47.088 4.939 -94.042 1.00 46.19 95 PRO A C 1
ATOM 725 O O . PRO A 1 95 ? 47.478 3.996 -94.728 1.00 46.19 95 PRO A O 1
ATOM 728 N N . SER A 1 96 ? 47.866 5.991 -93.789 1.00 42.59 96 SER A N 1
ATOM 729 C CA . SER A 1 96 ? 49.322 5.935 -93.907 1.00 42.59 96 SER A CA 1
ATOM 730 C C . SER A 1 96 ? 49.862 5.350 -92.607 1.00 42.59 96 SER A C 1
ATOM 732 O O . SER A 1 96 ? 49.728 5.967 -91.555 1.00 42.59 96 SER A O 1
ATOM 734 N N . ALA A 1 97 ? 50.447 4.157 -92.696 1.00 48.84 97 ALA A N 1
ATOM 735 C CA . ALA A 1 97 ? 51.054 3.425 -91.590 1.00 48.84 97 ALA A CA 1
ATOM 736 C C . ALA A 1 97 ? 51.975 4.320 -90.730 1.00 48.84 97 ALA A C 1
ATOM 738 O O . ALA A 1 97 ? 52.965 4.849 -91.252 1.00 48.84 97 ALA A O 1
ATOM 739 N N . PRO A 1 98 ? 51.693 4.487 -89.424 1.00 51.78 98 PRO A N 1
ATOM 740 C CA . PRO A 1 98 ? 52.625 5.126 -88.508 1.00 51.78 98 PRO A CA 1
ATOM 741 C C . PRO A 1 98 ? 53.869 4.252 -88.329 1.00 51.78 98 PRO A C 1
ATOM 743 O O . PRO A 1 98 ? 53.795 3.096 -87.915 1.00 51.78 98 PRO A O 1
ATOM 746 N N . LYS A 1 99 ? 55.028 4.816 -88.675 1.00 43.31 99 LYS A N 1
ATOM 747 C CA . LYS A 1 99 ? 56.343 4.259 -88.356 1.00 43.31 99 LYS A CA 1
ATOM 748 C C . LYS A 1 99 ? 56.517 4.273 -86.838 1.00 43.31 99 LYS A C 1
ATOM 750 O O . LYS A 1 99 ? 56.449 5.339 -86.235 1.00 43.31 99 LYS A O 1
ATOM 755 N N . LEU A 1 100 ? 56.756 3.101 -86.257 1.00 47.78 100 LEU A N 1
ATOM 756 C CA . LEU A 1 100 ? 57.245 2.933 -84.889 1.00 47.78 100 LEU A CA 1
ATOM 757 C C . LEU A 1 100 ? 58.579 3.688 -84.733 1.00 47.78 100 LEU A C 1
ATOM 759 O O . LEU A 1 100 ? 59.523 3.355 -85.453 1.00 47.78 100 LEU A O 1
ATOM 763 N N . PRO A 1 101 ? 58.701 4.671 -83.823 1.00 57.56 101 PRO A N 1
ATOM 764 C CA . PRO A 1 101 ? 59.989 5.032 -83.262 1.00 57.56 101 PRO A CA 1
ATOM 765 C C . PRO A 1 101 ? 60.326 3.998 -82.184 1.00 57.56 101 PRO A C 1
ATOM 767 O O . PRO A 1 101 ? 59.561 3.770 -81.247 1.00 57.56 101 PRO A O 1
ATOM 770 N N . GLU A 1 102 ? 61.461 3.337 -82.363 1.00 46.03 102 GLU A N 1
ATOM 771 C CA . GLU A 1 102 ? 62.057 2.431 -81.392 1.00 46.03 102 GLU A CA 1
ATOM 772 C C . GLU A 1 102 ? 62.351 3.143 -80.065 1.00 46.03 102 GLU A C 1
ATOM 774 O O . GLU A 1 102 ? 62.968 4.206 -80.042 1.00 46.03 102 GLU A O 1
ATOM 779 N N . GLY A 1 103 ? 62.011 2.468 -78.964 1.00 52.00 103 GLY A N 1
ATOM 780 C CA . GLY A 1 103 ? 62.847 2.497 -77.768 1.00 52.00 103 GLY A CA 1
ATOM 781 C C . GLY A 1 103 ? 62.479 3.488 -76.673 1.00 52.00 103 GLY A C 1
ATOM 782 O O . GLY A 1 103 ? 63.378 4.147 -76.165 1.00 52.00 103 GLY A O 1
ATOM 783 N N . ASP A 1 104 ? 61.223 3.508 -76.225 1.00 57.88 104 ASP A N 1
ATOM 784 C CA . ASP A 1 104 ? 60.955 3.832 -74.820 1.00 57.88 104 ASP A CA 1
ATOM 785 C C . ASP A 1 104 ? 60.668 2.518 -74.099 1.00 57.88 104 ASP A C 1
ATOM 787 O O . ASP A 1 104 ? 59.732 1.787 -74.438 1.00 57.88 104 ASP A O 1
ATOM 791 N N . LYS A 1 105 ? 61.557 2.141 -73.179 1.00 61.22 105 LYS A N 1
ATOM 792 C CA . LYS A 1 105 ? 61.373 0.949 -72.353 1.00 61.22 105 LYS A CA 1
ATOM 793 C C . LYS A 1 105 ? 60.117 1.181 -71.535 1.00 61.22 105 LYS A C 1
ATOM 795 O O . LYS A 1 105 ? 60.116 1.963 -70.596 1.00 61.22 105 LYS A O 1
ATOM 800 N N . VAL A 1 106 ? 59.042 0.519 -71.944 1.00 62.81 106 VAL A N 1
ATOM 801 C CA . VAL A 1 106 ? 57.810 0.455 -71.174 1.00 62.81 106 VAL A CA 1
ATOM 802 C C . VAL A 1 106 ? 58.171 -0.227 -69.858 1.00 62.81 106 VAL A C 1
ATOM 804 O O . VAL A 1 106 ? 58.349 -1.445 -69.814 1.00 62.81 106 VAL A O 1
ATOM 807 N N . ASP A 1 107 ? 58.380 0.565 -68.809 1.00 73.00 107 ASP A N 1
ATOM 808 C CA . ASP A 1 107 ? 58.712 0.059 -67.486 1.00 73.00 107 ASP A CA 1
ATOM 809 C C . ASP A 1 107 ? 57.502 -0.719 -66.963 1.00 73.00 107 ASP A C 1
ATOM 811 O O . ASP A 1 107 ? 56.495 -0.158 -66.528 1.00 73.00 107 ASP A O 1
ATOM 815 N N . PHE A 1 108 ? 57.581 -2.047 -67.038 1.00 71.19 108 PHE A N 1
ATOM 816 C CA . PHE A 1 108 ? 56.529 -2.945 -66.556 1.00 71.19 108 PHE A CA 1
ATOM 817 C C . PHE A 1 108 ? 56.216 -2.721 -65.068 1.00 71.19 108 PHE A C 1
ATOM 819 O O . PHE A 1 108 ? 55.076 -2.908 -64.645 1.00 71.19 108 PHE A O 1
ATOM 826 N N . ASP A 1 109 ? 57.203 -2.248 -64.305 1.00 81.19 109 ASP A N 1
ATOM 827 C CA . ASP A 1 109 ? 57.052 -1.857 -62.903 1.00 81.19 109 ASP A CA 1
ATOM 828 C C . ASP A 1 109 ? 56.202 -0.577 -62.745 1.00 81.19 109 ASP A C 1
ATOM 830 O O . ASP A 1 109 ? 55.356 -0.487 -61.856 1.00 81.19 109 ASP A O 1
ATOM 834 N N . ASP A 1 110 ? 56.320 0.385 -63.670 1.00 85.69 110 ASP A N 1
ATOM 835 C CA . ASP A 1 110 ? 55.489 1.598 -63.692 1.00 85.69 110 ASP A CA 1
ATOM 836 C C . ASP A 1 110 ? 54.036 1.282 -64.086 1.00 85.69 110 ASP A C 1
ATOM 838 O O . ASP A 1 110 ? 53.099 1.823 -63.499 1.00 85.69 110 ASP A O 1
ATOM 842 N N . ILE A 1 111 ? 53.813 0.334 -65.004 1.00 84.00 111 ILE A N 1
ATOM 843 C CA . ILE A 1 111 ? 52.461 -0.161 -65.322 1.00 84.00 111 ILE A CA 1
ATOM 844 C C . ILE A 1 111 ? 51.832 -0.840 -64.103 1.00 84.00 111 ILE A C 1
ATOM 846 O O . ILE A 1 111 ? 50.668 -0.580 -63.782 1.00 84.00 111 ILE A O 1
ATOM 850 N N . GLN A 1 112 ? 52.583 -1.697 -63.409 1.00 87.38 112 GLN A N 1
ATOM 851 C CA . GLN A 1 112 ? 52.080 -2.397 -62.232 1.00 87.38 112 GLN A CA 1
ATOM 852 C C . GLN A 1 112 ? 51.777 -1.423 -61.086 1.00 87.38 112 GLN A C 1
ATOM 854 O O . GLN A 1 112 ? 50.720 -1.526 -60.464 1.00 87.38 112 GLN A O 1
ATOM 859 N N . LYS A 1 113 ? 52.635 -0.423 -60.863 1.00 90.38 113 LYS A N 1
ATOM 860 C CA . LYS A 1 113 ? 52.424 0.634 -59.867 1.00 90.38 113 LYS A CA 1
ATOM 861 C C . LYS A 1 113 ? 51.252 1.552 -60.219 1.00 90.38 113 LYS A C 1
ATOM 863 O O . LYS A 1 113 ? 50.469 1.899 -59.340 1.00 90.38 113 LYS A O 1
ATOM 868 N N . LYS A 1 114 ? 51.080 1.918 -61.493 1.00 90.62 114 LYS A N 1
ATOM 869 C CA . LYS A 1 114 ? 49.916 2.686 -61.971 1.00 90.62 114 LYS A CA 1
ATOM 870 C C . LYS A 1 114 ? 48.619 1.910 -61.802 1.00 90.62 114 LYS A C 1
ATOM 872 O O . LYS A 1 114 ? 47.627 2.495 -61.379 1.00 90.62 114 LYS A O 1
ATOM 877 N N . ARG A 1 115 ? 48.636 0.602 -62.070 1.00 90.81 115 ARG A N 1
ATOM 878 C CA . ARG A 1 115 ? 47.497 -0.281 -61.804 1.00 90.81 115 ARG A CA 1
ATOM 879 C C . ARG A 1 115 ? 47.179 -0.338 -60.312 1.00 90.81 115 ARG A C 1
ATOM 881 O O . ARG A 1 115 ? 46.048 -0.074 -59.948 1.00 90.81 115 ARG A O 1
ATOM 888 N N . GLN A 1 116 ? 48.170 -0.588 -59.457 1.00 90.31 116 GLN A N 1
ATOM 889 C CA . GLN A 1 116 ? 47.965 -0.604 -58.004 1.00 90.31 116 GLN A CA 1
ATOM 890 C C . GLN A 1 116 ? 47.441 0.735 -57.477 1.00 90.31 116 GLN A C 1
ATOM 892 O O . GLN A 1 116 ? 46.523 0.750 -56.671 1.00 90.31 116 GLN A O 1
ATOM 897 N N . ASN A 1 117 ? 47.975 1.863 -57.951 1.00 93.25 117 ASN A N 1
ATOM 898 C CA . ASN A 1 117 ? 47.472 3.183 -57.571 1.00 93.25 117 ASN A CA 1
ATOM 899 C C . ASN A 1 117 ? 46.033 3.415 -58.052 1.00 93.25 117 ASN A C 1
ATOM 901 O O . ASN A 1 117 ? 45.243 3.984 -57.308 1.00 93.25 117 ASN A O 1
ATOM 905 N N . LYS A 1 118 ? 45.682 2.968 -59.264 1.00 94.38 118 LYS A N 1
ATOM 906 C CA . LYS A 1 118 ? 44.308 3.021 -59.775 1.00 94.38 118 LYS A CA 1
ATOM 907 C C . LYS A 1 118 ? 43.374 2.179 -58.905 1.00 94.38 118 LYS A C 1
ATOM 909 O O . LYS A 1 118 ? 42.375 2.706 -58.438 1.00 94.38 118 LYS A O 1
ATOM 914 N N . ASP A 1 119 ? 43.747 0.932 -58.629 1.00 94.00 119 ASP A N 1
ATOM 915 C CA . ASP A 1 119 ? 42.971 0.015 -57.791 1.00 94.00 119 ASP A CA 1
ATOM 916 C C . ASP A 1 119 ? 42.797 0.594 -56.370 1.00 94.00 119 ASP A C 1
ATOM 918 O O . ASP A 1 119 ? 41.710 0.534 -55.809 1.00 94.00 119 ASP A O 1
ATOM 922 N N . LEU A 1 120 ? 43.829 1.226 -55.792 1.00 94.69 120 LEU A N 1
ATOM 923 C CA . LEU A 1 120 ? 43.739 1.896 -54.486 1.00 94.69 120 LEU A CA 1
ATOM 924 C C . LEU A 1 120 ? 42.802 3.111 -54.502 1.00 94.69 120 LEU A C 1
ATOM 926 O O . LEU A 1 120 ? 42.054 3.310 -53.548 1.00 94.69 120 LEU A O 1
ATOM 930 N N . ILE A 1 121 ? 42.833 3.916 -55.566 1.00 94.25 121 ILE A N 1
ATOM 931 C CA . ILE A 1 121 ? 41.943 5.074 -55.722 1.00 94.25 121 ILE A CA 1
ATOM 932 C C . ILE A 1 121 ? 40.496 4.616 -55.929 1.00 94.25 121 ILE A C 1
ATOM 934 O O . ILE A 1 121 ? 39.593 5.173 -55.313 1.00 94.25 121 ILE A O 1
ATOM 938 N N . GLU A 1 122 ? 40.268 3.591 -56.750 1.00 93.88 122 GLU A N 1
ATOM 939 C CA . GLU A 1 122 ? 38.938 3.014 -56.974 1.00 93.88 122 GLU A CA 1
ATOM 940 C C . GLU A 1 122 ? 38.380 2.374 -55.699 1.00 93.88 122 GLU A C 1
ATOM 942 O O . GLU A 1 122 ? 37.213 2.580 -55.375 1.00 93.88 122 GLU A O 1
ATOM 947 N N . LEU A 1 123 ? 39.214 1.666 -54.928 1.00 95.56 123 LEU A N 1
ATOM 948 C CA . LEU A 1 123 ? 38.822 1.131 -53.625 1.00 95.56 123 LEU A CA 1
ATOM 949 C C . LEU A 1 123 ? 38.456 2.246 -52.644 1.00 95.56 123 LEU A C 1
ATOM 951 O O . LEU A 1 123 ? 37.433 2.138 -51.975 1.00 95.56 123 LEU A O 1
ATOM 955 N N . GLN A 1 124 ? 39.246 3.321 -52.574 1.00 94.38 124 GLN A N 1
ATOM 956 C CA . GLN A 1 124 ? 38.933 4.468 -51.722 1.00 94.38 124 GLN A CA 1
ATOM 957 C C . GLN A 1 124 ? 37.616 5.136 -52.146 1.00 94.38 124 GLN A C 1
ATOM 959 O O . GLN A 1 124 ? 36.762 5.380 -51.300 1.00 94.38 124 GLN A O 1
ATOM 964 N N . ALA A 1 125 ? 37.402 5.343 -53.448 1.00 95.31 125 ALA A N 1
ATOM 965 C CA . ALA A 1 125 ? 36.163 5.912 -53.972 1.00 95.31 125 ALA A CA 1
ATOM 966 C C . ALA A 1 125 ? 34.941 5.023 -53.680 1.00 95.31 125 ALA A C 1
ATOM 968 O O . ALA A 1 125 ? 33.880 5.537 -53.324 1.00 95.31 125 ALA A O 1
ATOM 969 N N . LEU A 1 126 ? 35.079 3.697 -53.785 1.00 96.50 126 LEU A N 1
ATOM 970 C CA . LEU A 1 126 ? 34.012 2.752 -53.450 1.00 96.50 126 LEU A CA 1
ATOM 971 C C . LEU A 1 126 ? 33.694 2.764 -51.949 1.00 96.50 126 LEU A C 1
ATOM 973 O O . LEU A 1 126 ? 32.525 2.723 -51.569 1.00 96.50 126 LEU A O 1
ATOM 977 N N . ILE A 1 127 ? 34.728 2.846 -51.106 1.00 95.50 127 ILE A N 1
ATOM 978 C CA . ILE A 1 127 ? 34.589 2.972 -49.653 1.00 95.50 127 ILE A CA 1
ATOM 979 C C . ILE A 1 127 ? 33.829 4.257 -49.307 1.00 95.50 127 ILE A C 1
ATOM 981 O O . ILE A 1 127 ? 32.828 4.191 -48.595 1.00 95.50 127 ILE A O 1
ATOM 985 N N . ASP A 1 128 ? 34.259 5.400 -49.840 1.00 96.44 128 ASP A N 1
ATOM 986 C CA . ASP A 1 128 ? 33.638 6.697 -49.559 1.00 96.44 128 ASP A CA 1
ATOM 987 C C . ASP A 1 128 ? 32.190 6.732 -50.059 1.00 96.44 128 ASP A C 1
ATOM 989 O O . ASP A 1 128 ? 31.291 7.101 -49.307 1.00 96.44 128 ASP A O 1
ATOM 993 N N . THR A 1 129 ? 31.936 6.217 -51.267 1.00 96.75 129 THR A N 1
ATOM 994 C CA . THR A 1 129 ? 30.576 6.088 -51.815 1.00 96.75 129 THR A CA 1
ATOM 995 C C . THR A 1 129 ? 29.684 5.241 -50.904 1.00 96.75 129 THR A C 1
ATOM 997 O O . THR A 1 129 ? 28.5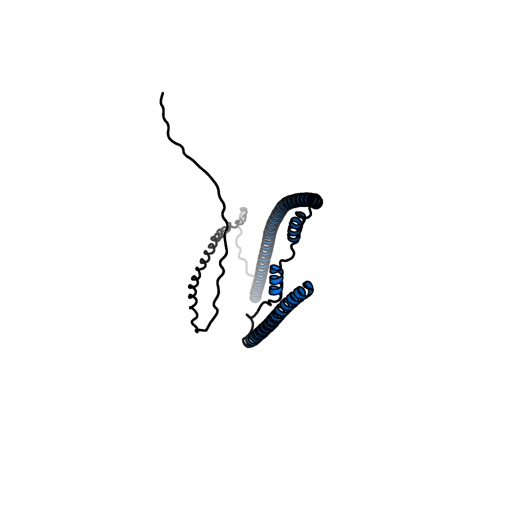57 5.636 -50.613 1.00 96.75 129 THR A O 1
ATOM 1000 N N . HIS A 1 130 ? 30.178 4.102 -50.403 1.00 97.25 130 HIS A N 1
ATOM 1001 C CA . HIS A 1 130 ? 29.407 3.234 -49.511 1.00 97.25 130 HIS A CA 1
ATOM 1002 C C . HIS A 1 130 ? 29.072 3.918 -48.180 1.00 97.25 130 HIS A C 1
ATOM 1004 O O . HIS A 1 130 ? 27.938 3.833 -47.706 1.00 97.25 130 HIS A O 1
ATOM 1010 N N . PHE A 1 131 ? 30.042 4.608 -47.574 1.00 97.44 131 PHE A N 1
ATOM 1011 C CA . PHE A 1 131 ? 29.825 5.322 -46.318 1.00 97.44 131 PHE A CA 1
ATOM 1012 C C . PHE A 1 131 ? 28.903 6.529 -46.487 1.00 97.44 131 PHE A C 1
ATOM 1014 O O . PHE A 1 131 ? 28.054 6.758 -45.628 1.00 97.44 131 PHE A O 1
ATOM 1021 N N . GLU A 1 132 ? 29.028 7.282 -47.577 1.00 96.38 132 GLU A N 1
ATOM 1022 C CA . GLU A 1 132 ? 28.148 8.414 -47.870 1.00 96.38 132 GLU A CA 1
ATOM 1023 C C . GLU A 1 132 ? 26.710 7.962 -48.138 1.00 96.38 132 GLU A C 1
ATOM 1025 O O . GLU A 1 132 ? 25.780 8.554 -47.587 1.00 96.38 132 GLU A O 1
ATOM 1030 N N . GLN A 1 133 ? 26.521 6.883 -48.906 1.00 96.50 133 GLN A N 1
ATOM 1031 C CA . GLN A 1 133 ? 25.204 6.282 -49.134 1.00 96.50 133 GLN A CA 1
ATOM 1032 C C . GLN A 1 133 ? 24.576 5.814 -47.820 1.00 96.50 133 GLN A C 1
ATOM 1034 O O . GLN A 1 133 ? 23.483 6.259 -47.475 1.00 96.50 133 GLN A O 1
ATOM 1039 N N . ARG A 1 134 ? 25.301 5.011 -47.029 1.00 96.88 134 ARG A N 1
ATOM 1040 C CA . ARG A 1 134 ? 24.831 4.536 -45.719 1.00 96.88 134 ARG A CA 1
ATOM 1041 C C . ARG A 1 134 ? 24.497 5.672 -44.768 1.00 96.88 134 ARG A C 1
ATOM 1043 O O . ARG A 1 134 ? 23.465 5.631 -44.111 1.00 96.88 134 ARG A O 1
ATOM 1050 N N . LYS A 1 135 ? 25.348 6.694 -44.701 1.00 97.06 135 LYS A N 1
ATOM 1051 C CA . LYS A 1 135 ? 25.125 7.853 -43.839 1.00 97.06 135 LYS A CA 1
ATOM 1052 C C . LYS A 1 135 ? 23.861 8.609 -44.241 1.00 97.06 135 LYS A C 1
ATOM 1054 O O . LYS A 1 135 ? 23.073 8.964 -43.372 1.00 97.06 135 LYS A O 1
ATOM 1059 N N . LYS A 1 136 ? 23.652 8.827 -45.541 1.00 97.00 136 LYS A N 1
ATOM 1060 C CA . LYS A 1 136 ? 22.454 9.498 -46.051 1.00 97.00 136 LYS A CA 1
ATOM 1061 C C . LYS A 1 136 ? 21.190 8.678 -45.775 1.00 97.00 136 LYS A C 1
ATOM 1063 O O . LYS A 1 136 ? 20.208 9.226 -45.285 1.00 97.00 136 LYS A O 1
ATOM 1068 N N . GLU A 1 137 ? 21.237 7.369 -46.009 1.00 95.62 137 GLU A N 1
ATOM 1069 C CA . GLU A 1 137 ? 20.142 6.449 -45.681 1.00 95.62 137 GLU A CA 1
ATOM 1070 C C . GLU A 1 137 ? 19.827 6.440 -44.178 1.00 95.62 137 GLU A C 1
ATOM 1072 O O . GLU A 1 137 ? 18.662 6.492 -43.786 1.00 95.62 137 GLU A O 1
ATOM 1077 N N . GLU A 1 138 ? 20.845 6.404 -43.316 1.00 95.50 138 GLU A N 1
ATOM 1078 C CA . GLU A 1 138 ? 20.667 6.458 -41.864 1.00 95.50 138 GLU A CA 1
ATOM 1079 C C . GLU A 1 138 ? 20.046 7.784 -41.416 1.00 95.50 138 GLU A C 1
ATOM 1081 O O . GLU A 1 138 ? 19.109 7.773 -40.615 1.00 95.50 138 GLU A O 1
ATOM 1086 N N . GLU A 1 139 ? 20.515 8.913 -41.950 1.00 96.31 139 GLU A N 1
ATOM 1087 C CA . GLU A 1 139 ? 19.947 10.237 -41.681 1.00 96.31 139 GLU A CA 1
ATOM 1088 C C . GLU A 1 139 ? 18.469 10.313 -42.105 1.00 96.31 139 GLU A C 1
ATOM 1090 O O . GLU A 1 139 ? 17.630 10.773 -41.322 1.00 96.31 139 GLU A O 1
ATOM 1095 N N . ASP A 1 140 ? 18.118 9.784 -43.280 1.00 96.00 140 ASP A N 1
ATOM 1096 C CA . ASP A 1 140 ? 16.737 9.744 -43.773 1.00 96.00 140 ASP A CA 1
ATOM 1097 C C . ASP A 1 140 ? 15.846 8.824 -42.920 1.00 96.00 140 ASP A C 1
ATOM 1099 O O . ASP A 1 140 ? 14.716 9.188 -42.565 1.00 96.00 140 ASP A O 1
ATOM 1103 N N . ILE A 1 141 ? 16.355 7.656 -42.512 1.00 96.31 141 ILE A N 1
ATOM 1104 C CA . ILE A 1 141 ? 15.653 6.732 -41.611 1.00 96.31 141 ILE A CA 1
ATOM 1105 C C . ILE A 1 141 ? 15.418 7.387 -40.246 1.00 96.31 141 ILE A C 1
ATOM 1107 O O . ILE A 1 141 ? 14.327 7.252 -39.679 1.00 96.31 141 ILE A O 1
ATOM 1111 N N . ILE A 1 142 ? 16.411 8.093 -39.704 1.00 96.00 142 ILE A N 1
ATOM 1112 C CA . ILE A 1 142 ? 16.288 8.815 -38.434 1.00 96.00 142 ILE A CA 1
ATOM 1113 C C . ILE A 1 142 ? 15.236 9.920 -38.565 1.00 96.00 142 ILE A C 1
ATOM 1115 O O . ILE A 1 142 ? 14.290 9.946 -37.775 1.00 96.00 142 ILE A O 1
ATOM 1119 N N . ALA A 1 143 ? 15.311 10.756 -39.603 1.00 97.44 143 ALA A N 1
ATOM 1120 C CA . ALA A 1 143 ? 14.342 11.825 -39.842 1.00 97.44 143 ALA A CA 1
ATOM 1121 C C . ALA A 1 143 ? 12.905 11.290 -40.015 1.00 97.44 143 ALA A C 1
ATOM 1123 O O . ALA A 1 143 ? 11.932 11.896 -39.543 1.00 97.44 143 ALA A O 1
ATOM 1124 N N . LEU A 1 144 ? 12.744 10.132 -40.664 1.00 97.25 144 LEU A N 1
ATOM 1125 C CA . LEU A 1 144 ? 11.450 9.470 -40.807 1.00 97.25 144 LEU A CA 1
ATOM 1126 C C . LEU A 1 144 ? 10.925 8.950 -39.462 1.00 97.25 144 LEU A C 1
ATOM 1128 O O . LEU A 1 144 ? 9.752 9.171 -39.138 1.00 97.25 144 LEU A O 1
ATOM 1132 N N . LYS A 1 145 ? 11.779 8.303 -38.661 1.00 96.75 145 LYS A N 1
ATOM 1133 C CA . LYS A 1 145 ? 11.433 7.817 -37.316 1.00 96.75 145 LYS A CA 1
ATOM 1134 C C . LYS A 1 145 ? 11.018 8.960 -36.398 1.00 96.75 145 LYS A C 1
ATOM 1136 O O . LYS A 1 145 ? 9.955 8.866 -35.785 1.00 96.75 145 LYS A O 1
ATOM 1141 N N . GLU A 1 146 ? 11.762 10.062 -36.382 1.00 97.06 146 GLU A N 1
ATOM 1142 C CA . GLU A 1 146 ? 11.418 11.259 -35.605 1.00 97.06 146 GLU A CA 1
ATOM 1143 C C . GLU A 1 146 ? 10.050 11.823 -36.007 1.00 97.06 146 GLU A C 1
ATOM 1145 O O . GLU A 1 146 ? 9.225 12.168 -35.157 1.00 97.06 146 GLU A O 1
ATOM 1150 N N . ARG A 1 147 ? 9.744 11.861 -37.310 1.00 97.69 147 ARG A N 1
ATOM 1151 C CA . ARG A 1 147 ? 8.434 12.311 -37.800 1.00 97.69 147 ARG A CA 1
ATOM 1152 C C . ARG A 1 147 ? 7.303 11.374 -37.366 1.00 97.69 147 ARG A C 1
ATOM 1154 O O . ARG A 1 147 ? 6.214 11.852 -37.035 1.00 97.69 147 ARG A O 1
ATOM 1161 N N . ILE A 1 148 ? 7.526 10.060 -37.379 1.00 96.25 148 ILE A N 1
ATOM 1162 C CA . ILE A 1 148 ? 6.550 9.066 -36.906 1.00 96.25 148 ILE A CA 1
ATOM 1163 C C . ILE A 1 148 ? 6.331 9.211 -35.400 1.00 96.25 148 ILE A C 1
ATOM 1165 O O . ILE A 1 148 ? 5.182 9.234 -34.950 1.00 96.25 148 ILE A O 1
ATOM 1169 N N . GLU A 1 149 ? 7.409 9.335 -34.632 1.00 96.44 149 GLU A N 1
ATOM 1170 C CA . GLU A 1 149 ? 7.365 9.500 -33.184 1.00 96.44 149 GLU A CA 1
ATOM 1171 C C . GLU A 1 149 ? 6.639 10.788 -32.799 1.00 96.44 149 GLU A C 1
ATOM 1173 O O . GLU A 1 149 ? 5.716 10.745 -31.985 1.00 96.44 149 GLU A O 1
ATOM 1178 N N . LYS A 1 150 ? 6.923 11.899 -33.486 1.00 97.12 150 LYS A N 1
ATOM 1179 C CA . LYS A 1 150 ? 6.203 13.162 -33.305 1.00 97.12 150 LYS A CA 1
ATOM 1180 C C . LYS A 1 150 ? 4.698 13.007 -33.532 1.00 97.12 150 LYS A C 1
ATOM 1182 O O . LYS A 1 150 ? 3.911 13.411 -32.681 1.00 97.12 150 LYS A O 1
ATOM 1187 N N . ARG A 1 151 ? 4.267 12.354 -34.620 1.00 96.69 151 ARG A N 1
ATOM 1188 C CA . ARG A 1 151 ? 2.830 12.102 -34.861 1.00 96.69 151 ARG A CA 1
ATOM 1189 C C . ARG A 1 151 ? 2.211 11.188 -33.802 1.00 96.69 151 ARG A C 1
ATOM 1191 O O . ARG A 1 151 ? 1.041 11.353 -33.460 1.00 96.69 151 ARG A O 1
ATOM 1198 N N . ARG A 1 152 ? 2.947 10.191 -33.301 1.00 96.50 152 ARG A N 1
ATOM 1199 C CA . ARG A 1 152 ? 2.473 9.321 -32.210 1.00 96.50 152 ARG A CA 1
ATOM 1200 C C . ARG A 1 152 ? 2.311 10.115 -30.914 1.00 96.50 152 ARG A C 1
ATOM 1202 O O . ARG A 1 152 ? 1.265 9.985 -30.280 1.00 96.50 152 ARG A O 1
ATOM 1209 N N . ALA A 1 153 ? 3.277 10.966 -30.578 1.00 93.81 153 ALA A N 1
ATOM 1210 C CA . ALA A 1 153 ? 3.217 11.855 -29.424 1.00 93.81 153 ALA A CA 1
ATOM 1211 C C . ALA A 1 153 ? 2.033 12.830 -29.523 1.00 93.81 153 ALA A C 1
ATOM 1213 O O . ALA A 1 153 ? 1.251 12.923 -28.583 1.00 93.81 153 ALA A O 1
ATOM 1214 N N . GLU A 1 154 ? 1.816 13.455 -30.684 1.00 96.56 154 GLU A N 1
ATOM 1215 C CA . GLU A 1 154 ? 0.671 14.346 -30.923 1.00 96.56 154 GLU A CA 1
ATOM 1216 C C . GLU A 1 154 ? -0.675 13.621 -30.752 1.00 96.56 154 GLU A C 1
ATOM 1218 O O . GLU A 1 154 ? -1.594 14.151 -30.126 1.00 96.56 154 GLU A O 1
ATOM 1223 N N . ARG A 1 155 ? -0.816 12.382 -31.249 1.00 97.31 155 ARG A N 1
ATOM 1224 C CA . ARG A 1 155 ? -2.037 11.583 -31.023 1.00 97.31 155 ARG A CA 1
ATOM 1225 C C . ARG A 1 155 ? -2.226 11.226 -29.550 1.00 97.31 155 ARG A C 1
ATOM 1227 O O . ARG A 1 155 ? -3.349 11.312 -29.053 1.00 97.31 155 ARG A O 1
ATOM 1234 N N . ALA A 1 156 ? -1.154 10.837 -28.861 1.00 95.25 156 ALA A N 1
ATOM 1235 C CA . ALA A 1 156 ? -1.196 10.527 -27.435 1.00 95.25 156 ALA A CA 1
ATOM 1236 C C . ALA A 1 156 ? -1.588 11.764 -26.611 1.00 95.25 156 ALA A C 1
ATOM 1238 O O . ALA A 1 156 ? -2.434 11.678 -25.722 1.00 95.25 156 ALA A O 1
ATOM 1239 N N . GLU A 1 157 ? -1.050 12.935 -26.946 1.00 94.56 157 GLU A N 1
ATOM 1240 C CA . GLU A 1 157 ? -1.399 14.204 -26.311 1.00 94.56 157 GLU A CA 1
ATOM 1241 C C . GLU A 1 157 ? -2.862 14.585 -26.574 1.00 94.56 157 GLU A C 1
ATOM 1243 O O . GLU A 1 157 ? -3.594 14.904 -25.637 1.00 94.56 157 GLU A O 1
ATOM 1248 N N . GLN A 1 158 ? -3.347 14.448 -27.813 1.00 95.12 158 GLN A N 1
ATOM 1249 C CA . GLN A 1 158 ? -4.762 14.663 -28.134 1.00 95.12 158 GLN A CA 1
ATOM 1250 C C . GLN A 1 158 ? -5.688 13.732 -27.339 1.00 95.12 158 GLN A C 1
ATOM 1252 O O . GLN A 1 158 ? -6.745 14.167 -26.874 1.00 95.12 158 GLN A O 1
ATOM 1257 N N . GLN A 1 159 ? -5.309 12.464 -27.159 1.00 91.50 159 GLN A N 1
ATOM 1258 C CA . GLN A 1 159 ? -6.060 11.527 -26.323 1.00 91.50 159 GLN A CA 1
ATOM 1259 C C . GLN A 1 159 ? -6.043 11.940 -24.850 1.00 91.50 159 GLN A C 1
ATOM 1261 O O . GLN A 1 159 ? -7.096 11.921 -24.214 1.00 91.50 159 GLN A O 1
ATOM 1266 N N . ARG A 1 160 ? -4.896 12.382 -24.318 1.00 93.25 160 ARG A N 1
ATOM 1267 C CA . ARG A 1 160 ? -4.798 12.885 -22.940 1.00 93.25 160 ARG A CA 1
ATOM 1268 C C . ARG A 1 160 ? -5.668 14.114 -22.715 1.00 93.25 160 ARG A C 1
ATOM 1270 O O . ARG A 1 160 ? -6.418 14.131 -21.747 1.00 93.25 160 ARG A O 1
ATOM 1277 N N . ILE A 1 161 ? -5.643 15.084 -23.628 1.00 94.12 161 ILE A N 1
ATOM 1278 C CA . ILE A 1 161 ? -6.475 16.292 -23.541 1.00 94.12 161 ILE A CA 1
ATOM 1279 C C . ILE A 1 161 ? -7.967 15.931 -23.585 1.00 94.12 161 ILE A C 1
ATOM 1281 O O . ILE A 1 161 ? -8.764 16.505 -22.843 1.00 94.12 161 ILE A O 1
ATOM 1285 N N . ARG A 1 162 ? -8.373 14.976 -24.436 1.00 94.75 162 ARG A N 1
ATOM 1286 C CA . ARG A 1 162 ? -9.764 14.491 -24.467 1.00 94.75 162 ARG A CA 1
ATOM 1287 C C . ARG A 1 162 ? -10.148 13.801 -23.159 1.00 94.75 162 ARG A C 1
ATOM 1289 O O . ARG A 1 162 ? -11.170 14.154 -22.582 1.00 94.75 162 ARG A O 1
ATOM 1296 N N . ALA A 1 163 ? -9.316 12.886 -22.666 1.00 93.88 163 ALA A N 1
ATOM 1297 C CA . ALA A 1 163 ? -9.554 12.180 -21.410 1.00 93.88 163 ALA A CA 1
ATOM 1298 C C . ALA A 1 163 ? -9.618 13.137 -20.207 1.00 93.88 163 ALA A C 1
ATOM 1300 O O . ALA A 1 163 ? -10.467 12.977 -19.334 1.00 93.88 163 ALA A O 1
ATOM 1301 N N . GLU A 1 164 ? -8.763 14.159 -20.174 1.00 92.06 164 GLU A N 1
ATOM 1302 C CA . GLU A 1 164 ? -8.752 15.183 -19.130 1.00 92.06 164 GLU A CA 1
ATOM 1303 C C . GLU A 1 164 ? -10.013 16.050 -19.170 1.00 92.06 164 GLU A C 1
ATOM 1305 O O . GLU A 1 164 ? -10.670 16.203 -18.143 1.00 92.06 164 GLU A O 1
ATOM 1310 N N . LYS A 1 165 ? -10.428 16.525 -20.353 1.00 94.12 165 LYS A N 1
ATOM 1311 C CA . LYS A 1 165 ? -11.693 17.261 -20.513 1.00 94.12 165 LYS A CA 1
ATOM 1312 C C . LYS A 1 165 ? -12.910 16.415 -20.141 1.00 94.12 165 LYS A C 1
ATOM 1314 O O . LYS A 1 165 ? -13.879 16.934 -19.587 1.00 94.12 165 LYS A O 1
ATOM 1319 N N . ASP A 1 166 ? -12.897 15.119 -20.431 1.00 91.19 166 ASP A N 1
ATOM 1320 C CA . ASP A 1 166 ? -13.987 14.212 -20.061 1.00 91.19 166 ASP A CA 1
ATOM 1321 C C . ASP A 1 166 ? -14.036 13.983 -18.554 1.00 91.19 166 ASP A C 1
ATOM 1323 O O . ASP A 1 166 ? -15.111 14.079 -17.952 1.00 91.19 166 ASP A O 1
ATOM 1327 N N . LYS A 1 167 ? -12.868 13.789 -17.935 1.00 93.25 167 LYS A N 1
ATOM 1328 C CA . LYS A 1 167 ? -12.719 13.679 -16.486 1.00 93.25 167 LYS A CA 1
ATOM 1329 C C . LYS A 1 167 ? -13.133 14.965 -15.774 1.00 93.25 167 LYS A C 1
ATOM 1331 O O . LYS A 1 167 ? -13.837 14.888 -14.776 1.00 93.25 167 LYS A O 1
ATOM 1336 N N . GLU A 1 168 ? -12.786 16.137 -16.299 1.00 91.12 168 GLU A N 1
ATOM 1337 C CA . GLU A 1 168 ? -13.212 17.434 -15.760 1.00 91.12 168 GLU A CA 1
ATOM 1338 C C . GLU A 1 168 ? -14.735 17.611 -15.860 1.00 91.12 168 GLU A C 1
ATOM 1340 O O . GLU A 1 168 ? -15.389 18.022 -14.901 1.00 91.12 168 GLU A O 1
ATOM 1345 N N . ARG A 1 169 ? -15.344 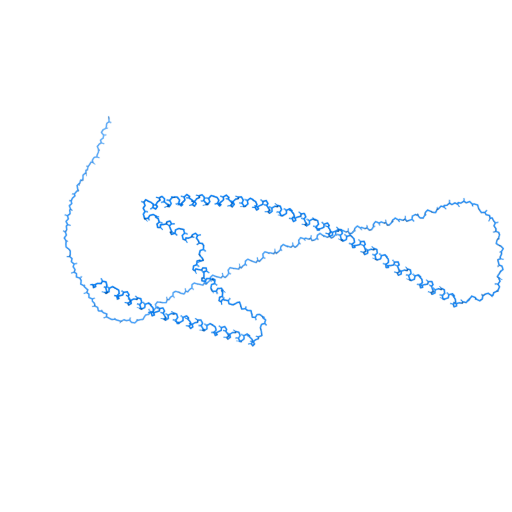17.231 -16.991 1.00 91.19 169 ARG A N 1
ATOM 1346 C CA . ARG A 1 169 ? -16.808 17.258 -17.146 1.00 91.19 169 ARG A CA 1
ATOM 1347 C C . ARG A 1 169 ? -17.514 16.295 -16.195 1.00 91.19 169 ARG A C 1
ATOM 1349 O O . ARG A 1 169 ? -18.621 16.596 -15.749 1.00 91.19 169 ARG A O 1
ATOM 1356 N N . GLN A 1 170 ? -16.939 15.128 -15.922 1.00 86.75 170 GLN A N 1
ATOM 1357 C CA . GLN A 1 170 ? -17.468 14.194 -14.926 1.00 86.75 170 GLN A CA 1
ATOM 1358 C C . GLN A 1 170 ? -17.298 14.754 -13.513 1.00 86.75 170 GLN A C 1
ATOM 1360 O O . GLN A 1 170 ? -18.287 14.849 -12.792 1.00 86.75 170 GLN A O 1
ATOM 1365 N N . ALA A 1 171 ? -16.105 15.244 -13.175 1.00 88.38 171 ALA A N 1
ATOM 1366 C CA . ALA A 1 171 ? -15.802 15.850 -11.883 1.00 88.38 171 ALA A CA 1
ATOM 1367 C C . ALA A 1 171 ? -16.717 17.041 -11.580 1.00 88.38 171 ALA A C 1
ATOM 1369 O O . ALA A 1 171 ? -17.263 17.113 -10.489 1.00 88.38 171 ALA A O 1
ATOM 1370 N N . ARG A 1 172 ? -16.994 17.919 -12.552 1.00 90.94 172 ARG A N 1
ATOM 1371 C CA . ARG A 1 172 ? -17.930 19.039 -12.371 1.00 90.94 172 ARG A CA 1
ATOM 1372 C C . ARG A 1 172 ? -19.359 18.573 -12.077 1.00 90.94 172 ARG A C 1
ATOM 1374 O O . ARG A 1 172 ? -20.036 19.182 -11.255 1.00 90.94 172 ARG A O 1
ATOM 1381 N N . ARG A 1 173 ? -19.827 17.500 -12.729 1.00 85.31 173 ARG A N 1
ATOM 1382 C CA . ARG A 1 173 ? -21.156 16.920 -12.449 1.00 85.31 173 ARG A CA 1
ATOM 1383 C C . ARG A 1 173 ? -21.203 16.254 -11.080 1.00 85.31 173 ARG A C 1
ATOM 1385 O O . ARG A 1 173 ? -22.208 16.361 -10.386 1.00 85.31 173 ARG A O 1
ATOM 1392 N N . GLU A 1 174 ? -20.136 15.564 -10.698 1.00 83.62 174 GLU A N 1
ATOM 1393 C CA . GLU A 1 174 ? -20.025 14.923 -9.390 1.00 83.62 174 GLU A CA 1
ATOM 1394 C C . GLU A 1 174 ? -19.883 15.945 -8.267 1.00 83.62 174 GLU A C 1
ATOM 1396 O O . GLU A 1 174 ? -20.522 15.779 -7.238 1.00 83.62 174 GLU A O 1
ATOM 1401 N N . GLU A 1 175 ? -19.137 17.027 -8.474 1.00 82.56 175 GLU A N 1
ATOM 1402 C CA . GLU A 1 175 ? -19.011 18.140 -7.535 1.00 82.56 175 GLU A CA 1
ATOM 1403 C C . GLU A 1 175 ? -20.336 18.897 -7.398 1.00 82.56 175 GLU A C 1
ATOM 1405 O O . GLU A 1 175 ? -20.742 19.215 -6.286 1.00 82.56 175 GLU A O 1
ATOM 1410 N N . GLU A 1 176 ? -21.068 19.131 -8.491 1.00 85.69 176 GLU A N 1
ATOM 1411 C CA . GLU A 1 176 ? -22.410 19.722 -8.431 1.00 85.69 176 GLU A CA 1
ATOM 1412 C C . GLU A 1 176 ? -23.397 18.808 -7.687 1.00 85.69 176 GLU A C 1
ATOM 1414 O O . GLU A 1 176 ? -24.166 19.282 -6.845 1.00 85.69 176 GLU A O 1
ATOM 1419 N N . ARG A 1 177 ? -23.340 17.490 -7.932 1.00 85.75 177 ARG A N 1
ATOM 1420 C CA . ARG A 1 177 ? -24.135 16.498 -7.196 1.00 85.75 177 ARG A CA 1
ATOM 1421 C C . ARG A 1 177 ? -23.753 16.476 -5.717 1.00 85.75 177 ARG A C 1
ATOM 1423 O O . ARG A 1 177 ? -24.639 16.528 -4.875 1.00 85.75 177 ARG A O 1
ATOM 1430 N N . LEU A 1 178 ? -22.461 16.469 -5.401 1.00 85.44 178 LEU A N 1
ATOM 1431 C CA . LEU A 1 178 ? -21.945 16.436 -4.035 1.00 85.44 178 LEU A CA 1
ATOM 1432 C C . LEU A 1 178 ? -22.285 17.727 -3.290 1.00 85.44 178 LEU A C 1
ATOM 1434 O O . LEU A 1 178 ? -22.722 17.668 -2.151 1.00 85.44 178 LEU A O 1
ATOM 1438 N N . LYS A 1 179 ? -22.196 18.886 -3.944 1.00 86.25 179 LYS A N 1
ATOM 1439 C CA . LYS A 1 179 ? -22.592 20.179 -3.376 1.00 86.25 179 LYS A CA 1
ATOM 1440 C C . LYS A 1 179 ? -24.097 20.263 -3.134 1.00 86.25 179 LYS A C 1
ATOM 1442 O O . LYS A 1 179 ? -24.525 20.865 -2.150 1.00 86.25 179 LYS A O 1
ATOM 1447 N N . ARG A 1 180 ? -24.911 19.652 -4.001 1.00 85.62 180 ARG A N 1
ATOM 1448 C CA . ARG A 1 180 ? -26.359 19.519 -3.792 1.00 85.62 180 ARG A CA 1
ATOM 1449 C C . ARG A 1 180 ? -26.673 18.571 -2.637 1.00 85.62 180 ARG A C 1
ATOM 1451 O O . ARG A 1 180 ? -27.455 18.937 -1.767 1.00 85.62 180 ARG A O 1
ATOM 1458 N N . GLU A 1 181 ? -26.033 17.407 -2.592 1.00 85.12 181 GLU A N 1
ATOM 1459 C CA . GLU A 1 181 ? -26.153 16.440 -1.495 1.00 85.12 181 GLU A CA 1
ATOM 1460 C C . GLU A 1 181 ? -25.683 17.042 -0.162 1.00 85.12 181 GLU A C 1
ATOM 1462 O O . GLU A 1 181 ? -26.329 16.838 0.861 1.00 85.12 181 GLU A O 1
ATOM 1467 N N . GLU A 1 182 ? -24.617 17.844 -0.164 1.00 81.62 182 GLU A N 1
ATOM 1468 C CA . GLU A 1 182 ? -24.103 18.553 1.007 1.00 81.62 182 GLU A CA 1
ATOM 1469 C C . GLU A 1 182 ? -25.053 19.673 1.450 1.00 81.62 182 GLU A C 1
ATOM 1471 O O . GLU A 1 182 ? -25.317 19.817 2.644 1.00 81.62 182 GLU A O 1
ATOM 1476 N N . ALA A 1 183 ? -25.625 20.438 0.515 1.00 85.50 183 ALA A N 1
ATOM 1477 C CA . ALA A 1 183 ? -26.621 21.461 0.824 1.00 85.50 183 ALA A CA 1
ATOM 1478 C C . ALA A 1 183 ? -27.918 20.850 1.383 1.00 85.50 183 ALA A C 1
ATOM 1480 O O . ALA A 1 183 ? -28.451 21.354 2.375 1.00 85.50 183 ALA A O 1
ATOM 1481 N N . ASP A 1 184 ? -28.395 19.746 0.805 1.00 83.75 184 ASP A N 1
ATOM 1482 C CA . ASP A 1 184 ? -29.567 19.013 1.290 1.00 83.75 184 ASP A CA 1
ATOM 1483 C C . ASP A 1 184 ? -29.280 18.337 2.641 1.00 83.75 184 ASP A C 1
ATOM 1485 O O . ASP A 1 184 ? -30.117 18.391 3.545 1.00 83.75 184 ASP A O 1
ATOM 1489 N N . ALA A 1 185 ? -28.078 17.787 2.842 1.00 86.12 185 ALA A N 1
ATOM 1490 C CA . ALA A 1 185 ? -27.640 17.244 4.126 1.00 86.12 185 ALA A CA 1
ATOM 1491 C C . ALA A 1 185 ? -27.527 18.334 5.198 1.00 86.12 185 ALA A C 1
ATOM 1493 O O . ALA A 1 185 ? -27.958 18.117 6.332 1.00 86.12 185 ALA A O 1
ATOM 1494 N N . LYS A 1 186 ? -27.013 19.518 4.849 1.00 86.06 186 LYS A N 1
ATOM 1495 C CA . LYS A 1 186 ? -26.928 20.671 5.750 1.00 86.06 186 LYS A CA 1
ATOM 1496 C C . LYS A 1 186 ? -28.313 21.202 6.101 1.00 86.06 186 LYS A C 1
ATOM 1498 O O . LYS A 1 186 ? -28.601 21.388 7.278 1.00 86.06 186 LYS A O 1
ATOM 1503 N N . ARG A 1 187 ? -29.209 21.351 5.120 1.00 86.62 187 ARG A N 1
ATOM 1504 C CA . ARG A 1 187 ? -30.608 21.734 5.358 1.00 86.62 187 ARG A CA 1
ATOM 1505 C C . ARG A 1 187 ? -31.314 20.715 6.251 1.00 86.62 187 ARG A C 1
ATOM 1507 O O . ARG A 1 187 ? -32.000 21.097 7.194 1.00 86.62 187 ARG A O 1
ATOM 1514 N N . LYS A 1 188 ? -31.110 19.421 5.999 1.00 89.25 188 LYS A N 1
ATOM 1515 C CA . LYS A 1 188 ? -31.665 18.343 6.819 1.00 89.25 188 LYS A CA 1
ATOM 1516 C C . LYS A 1 188 ? -31.098 18.357 8.241 1.00 89.25 188 LYS A C 1
ATOM 1518 O O . LYS A 1 188 ? -31.853 18.137 9.184 1.00 89.25 188 LYS A O 1
ATOM 1523 N N . ALA A 1 189 ? -29.806 18.636 8.403 1.00 85.00 189 ALA A N 1
ATOM 1524 C CA . ALA A 1 189 ? -29.166 18.779 9.706 1.00 85.00 189 ALA A CA 1
ATOM 1525 C C . ALA A 1 189 ? -29.688 20.004 10.469 1.00 85.00 189 ALA A C 1
ATOM 1527 O O . ALA A 1 189 ? -29.989 19.876 11.652 1.00 85.00 189 ALA A O 1
ATOM 1528 N N . ASP A 1 190 ? -29.872 21.145 9.802 1.00 84.19 190 ASP A N 1
ATOM 1529 C CA . ASP A 1 190 ? -30.425 22.364 10.399 1.00 84.19 190 ASP A CA 1
ATOM 1530 C C . ASP A 1 190 ? -31.899 22.185 10.791 1.00 84.19 190 ASP A C 1
ATOM 1532 O O . ASP A 1 190 ? -32.307 22.608 11.874 1.00 84.19 190 ASP A O 1
ATOM 1536 N N . ASP A 1 191 ? -32.702 21.517 9.957 1.00 84.00 191 ASP A N 1
ATOM 1537 C CA . ASP A 1 191 ? -34.096 21.188 10.267 1.00 84.00 191 ASP A CA 1
ATOM 1538 C C . ASP A 1 191 ? -34.190 20.176 11.417 1.00 84.00 191 ASP A C 1
ATOM 1540 O O . ASP A 1 191 ? -35.029 20.332 12.304 1.00 84.00 191 ASP A O 1
ATOM 1544 N N . ASP A 1 192 ? -33.321 19.162 11.452 1.00 80.19 192 ASP A N 1
ATOM 1545 C CA . ASP A 1 192 ? -33.258 18.206 12.559 1.00 80.19 192 ASP A CA 1
ATOM 1546 C C . ASP A 1 192 ? -32.720 18.868 13.842 1.00 80.19 192 ASP A C 1
ATOM 1548 O O . ASP A 1 192 ? -33.199 18.542 14.925 1.00 80.19 192 ASP A O 1
ATOM 1552 N N . ALA A 1 193 ? -31.795 19.830 13.756 1.00 80.94 193 ALA A N 1
ATOM 1553 C CA . ALA A 1 193 ? -31.298 20.604 14.894 1.00 80.94 193 ALA A CA 1
ATOM 1554 C C . ALA A 1 193 ? -32.364 21.564 15.439 1.00 80.94 193 ALA A C 1
ATOM 1556 O O . ALA A 1 193 ? -32.569 21.619 16.652 1.00 80.94 193 ALA A O 1
ATOM 1557 N N . LYS A 1 194 ? -33.110 22.255 14.568 1.00 83.38 194 LYS A N 1
ATOM 1558 C CA . LYS A 1 194 ? -34.273 23.072 14.955 1.00 83.38 194 LYS A CA 1
ATOM 1559 C C . LYS A 1 194 ? -35.374 22.210 15.567 1.00 83.38 194 LYS A C 1
ATOM 1561 O O . LYS A 1 194 ? -35.913 22.576 16.607 1.00 83.38 194 LYS A O 1
ATOM 1566 N N . LYS A 1 195 ? -35.655 21.031 14.994 1.00 80.56 195 LYS A N 1
ATOM 1567 C CA . LYS A 1 195 ? -36.584 20.047 15.575 1.00 80.56 195 LYS A CA 1
ATOM 1568 C C . LYS A 1 195 ? -36.096 19.544 16.929 1.00 80.56 195 LYS A C 1
ATOM 1570 O O . LYS A 1 195 ? -36.890 19.533 17.857 1.00 80.56 195 LYS A O 1
ATOM 1575 N N . LYS A 1 196 ? -34.814 19.184 17.078 1.00 74.31 196 LYS A N 1
ATOM 1576 C CA . LYS A 1 196 ? -34.200 18.786 18.360 1.00 74.31 196 LYS A CA 1
ATOM 1577 C C . LYS A 1 196 ? -34.268 19.907 19.391 1.00 74.31 196 LYS A C 1
ATOM 1579 O O . LYS A 1 196 ? -34.568 19.628 20.545 1.00 74.31 196 LYS A O 1
ATOM 1584 N N . SER A 1 197 ? -34.009 21.150 18.994 1.00 73.31 197 SER A N 1
ATOM 1585 C CA . SER A 1 197 ? -34.086 22.327 19.863 1.00 73.31 197 SER A CA 1
ATOM 1586 C C . SER A 1 197 ? -35.523 22.563 20.341 1.00 73.31 197 SER A C 1
ATOM 1588 O O . SER A 1 197 ? -35.755 22.658 21.545 1.00 73.31 197 SER A O 1
ATOM 1590 N N . ALA A 1 198 ? -36.501 22.514 19.431 1.00 71.81 198 ALA A N 1
ATOM 1591 C CA . ALA A 1 198 ? -37.919 22.628 19.764 1.00 71.81 198 ALA A CA 1
ATOM 1592 C C . ALA A 1 198 ? -38.431 21.453 20.626 1.00 71.81 198 ALA A C 1
ATOM 1594 O O . ALA A 1 198 ? -39.193 21.666 21.563 1.00 71.81 198 ALA A O 1
ATOM 1595 N N . LEU A 1 199 ? -37.977 20.219 20.370 1.00 64.38 199 LEU A N 1
ATOM 1596 C CA . LEU A 1 199 ? -38.346 19.033 21.160 1.00 64.38 199 LEU A CA 1
ATOM 1597 C C . LEU A 1 199 ? -37.644 18.962 22.517 1.00 64.38 199 LEU A C 1
ATOM 1599 O O . LEU A 1 199 ? -38.237 18.481 23.478 1.00 64.38 199 LEU A O 1
ATOM 1603 N N . THR A 1 200 ? -36.420 19.480 22.631 1.00 63.53 200 THR A N 1
ATOM 1604 C CA . THR A 1 200 ? -35.729 19.631 23.923 1.00 63.53 200 THR A CA 1
ATOM 1605 C C . THR A 1 200 ? -36.464 20.631 24.816 1.00 63.53 200 THR A C 1
ATOM 1607 O O . THR A 1 200 ? -36.464 20.467 26.031 1.00 63.53 200 THR A O 1
ATOM 1610 N N . SER A 1 201 ? -37.172 21.598 24.222 1.00 60.31 201 SER A N 1
ATOM 1611 C CA . SER A 1 201 ? -38.068 22.500 24.948 1.00 60.31 201 SER A CA 1
ATOM 1612 C C . SER A 1 201 ? -39.396 21.857 25.383 1.00 60.31 201 SER A C 1
ATOM 1614 O O . SER A 1 201 ? -40.061 22.436 26.237 1.00 60.31 201 SER A O 1
ATOM 1616 N N . LEU A 1 202 ? -39.804 20.705 24.826 1.00 57.88 202 LEU A N 1
ATOM 1617 C CA . LEU A 1 202 ? -41.127 20.100 25.076 1.00 57.88 202 LEU A CA 1
ATOM 1618 C C . LEU A 1 202 ? -41.088 18.760 25.835 1.00 57.88 202 LEU A C 1
ATOM 1620 O O . LEU A 1 202 ? -42.122 18.303 26.313 1.00 57.88 202 LEU A O 1
ATOM 1624 N N . GLY A 1 203 ? -39.928 18.125 26.012 1.00 59.19 203 GLY A N 1
ATOM 1625 C CA . GLY A 1 203 ? -39.860 16.919 26.840 1.00 59.19 203 GLY A CA 1
ATOM 1626 C C . GLY A 1 203 ? -38.519 16.196 26.812 1.00 59.19 203 GLY A C 1
ATOM 1627 O O . GLY A 1 203 ? -38.045 15.748 25.768 1.00 59.19 203 GLY A O 1
ATOM 1628 N N . SER A 1 204 ? -37.947 16.017 28.004 1.00 58.91 204 SER A N 1
ATOM 1629 C CA . SER A 1 204 ? -36.648 15.379 28.275 1.00 58.91 204 SER A CA 1
ATOM 1630 C C . SER A 1 204 ? -36.528 13.928 27.759 1.00 58.91 204 SER A C 1
ATOM 1632 O O . SER A 1 204 ? -35.434 13.431 27.498 1.00 58.91 204 SER A O 1
ATOM 1634 N N . THR A 1 205 ? -37.645 13.240 27.518 1.00 61.09 205 THR A N 1
ATOM 1635 C CA . THR A 1 205 ? -37.677 11.816 27.147 1.00 61.09 205 THR A CA 1
ATOM 1636 C C . THR A 1 205 ? -37.370 11.524 25.671 1.00 61.09 205 THR A C 1
ATOM 1638 O O . THR A 1 205 ? -36.776 10.486 25.386 1.00 61.09 205 THR A O 1
ATOM 1641 N N . TYR A 1 206 ? -37.674 12.422 24.723 1.00 55.56 206 TYR A N 1
ATOM 1642 C CA . TYR A 1 206 ? -37.383 12.198 23.288 1.00 55.56 206 TYR A CA 1
ATOM 1643 C C . TYR A 1 206 ? -35.965 12.647 22.876 1.00 55.56 206 TYR A C 1
ATOM 1645 O O . TYR A 1 206 ? -35.388 12.140 21.911 1.00 55.56 206 TYR A O 1
ATOM 1653 N N . SER A 1 207 ? -35.358 13.560 23.641 1.00 58.69 207 SER A N 1
ATOM 1654 C CA . SER A 1 207 ? -34.021 14.116 23.370 1.00 58.69 207 SER A CA 1
ATOM 1655 C C . SER A 1 207 ? -32.893 13.069 23.502 1.00 58.69 207 SER A C 1
ATOM 1657 O O . SER A 1 207 ? -31.938 13.064 22.721 1.00 58.69 207 SER A O 1
ATOM 1659 N N . SER A 1 208 ? -33.060 12.083 24.393 1.00 60.50 208 SER A N 1
ATOM 1660 C CA . SER A 1 208 ? -32.131 10.952 24.598 1.00 60.50 208 SER A CA 1
ATOM 1661 C C . SER A 1 208 ? -31.916 10.087 23.341 1.00 60.50 208 SER A C 1
ATOM 1663 O O . SER A 1 208 ? -30.786 9.697 23.022 1.00 60.50 208 SER A O 1
ATOM 1665 N N . TYR A 1 209 ? -32.976 9.830 22.566 1.00 63.75 209 TYR A N 1
ATOM 1666 C CA . TYR A 1 209 ? -32.906 8.998 21.358 1.00 63.75 209 TYR A CA 1
ATOM 1667 C C . TYR A 1 209 ? -32.109 9.682 20.235 1.00 63.75 209 TYR A C 1
ATOM 1669 O O . TYR A 1 209 ? -31.303 9.056 19.542 1.00 63.75 209 TYR A O 1
ATOM 1677 N N . LEU A 1 210 ? -32.259 11.002 20.109 1.00 59.53 210 LEU A N 1
ATOM 1678 C CA . LEU A 1 210 ? -31.579 11.804 19.095 1.00 59.53 210 LEU A CA 1
ATOM 1679 C C . LEU A 1 210 ? -30.111 12.115 19.429 1.00 59.53 210 LEU A C 1
ATOM 1681 O O . LEU A 1 210 ? -29.334 12.365 18.502 1.00 59.53 210 LEU A O 1
ATOM 1685 N N . GLN A 1 211 ? -29.706 12.062 20.701 1.00 61.59 211 GLN A N 1
ATOM 1686 C CA . GLN A 1 211 ? -28.294 12.132 21.103 1.00 61.59 211 GLN A CA 1
ATOM 1687 C C . GLN A 1 211 ? -27.546 10.811 20.861 1.00 61.59 211 GLN A C 1
ATOM 1689 O O . GLN A 1 211 ? -26.395 10.832 20.419 1.00 61.59 211 GLN A O 1
ATOM 1694 N N . LYS A 1 212 ? -28.207 9.657 21.046 1.00 60.41 212 LYS A N 1
ATOM 1695 C CA . LYS A 1 212 ? -27.645 8.344 20.669 1.00 60.41 212 LYS A CA 1
ATOM 1696 C C . LYS A 1 212 ? -27.426 8.214 19.156 1.00 60.41 212 LYS A C 1
ATOM 1698 O O . LYS A 1 212 ? -26.451 7.596 18.734 1.00 60.41 212 LYS A O 1
ATOM 1703 N N . ALA A 1 213 ? -28.287 8.830 18.343 1.00 58.59 213 ALA A N 1
ATOM 1704 C CA . ALA A 1 213 ? -28.145 8.837 16.886 1.00 58.59 213 ALA A CA 1
ATOM 1705 C C . ALA A 1 213 ? -26.972 9.711 16.389 1.00 58.59 213 ALA A C 1
ATOM 1707 O O . ALA A 1 213 ? -26.281 9.319 15.449 1.00 58.59 213 ALA A O 1
ATOM 1708 N N . ASP A 1 214 ? -26.698 10.855 17.033 1.00 53.38 214 ASP A N 1
ATOM 1709 C CA . ASP A 1 214 ? -25.591 11.751 16.641 1.00 53.38 214 ASP A CA 1
ATOM 1710 C C . ASP A 1 214 ? -24.209 11.231 17.053 1.00 53.38 214 ASP A C 1
ATOM 1712 O O . ASP A 1 214 ? -23.239 11.406 16.317 1.00 53.38 214 ASP A O 1
ATOM 1716 N N . GLN A 1 215 ? -24.098 10.497 18.167 1.00 58.75 215 GLN A N 1
ATOM 1717 C CA . GLN A 1 215 ? -22.838 9.828 18.524 1.00 58.75 215 GLN A CA 1
ATOM 1718 C C . GLN A 1 215 ? -22.412 8.755 17.504 1.00 58.75 215 GLN A C 1
ATOM 1720 O O . GLN A 1 215 ? -21.241 8.378 17.477 1.00 58.75 215 GLN A O 1
ATOM 1725 N N . LYS A 1 216 ? -23.328 8.308 16.632 1.00 55.44 216 LYS A N 1
ATOM 1726 C CA . LYS A 1 216 ? -23.061 7.371 15.531 1.00 55.44 216 LYS A CA 1
ATOM 1727 C C . LYS A 1 216 ? -22.582 8.061 14.238 1.00 55.44 216 LYS A C 1
ATOM 1729 O O . LYS A 1 216 ? -22.134 7.370 13.327 1.00 55.44 216 LYS A O 1
ATOM 1734 N N . ARG A 1 217 ? -22.676 9.397 14.137 1.00 51.81 217 ARG A N 1
ATOM 1735 C CA . ARG A 1 217 ? -22.301 10.182 12.937 1.00 51.81 217 ARG A CA 1
ATOM 1736 C C . ARG A 1 217 ? -20.845 10.647 12.916 1.00 51.81 217 ARG A C 1
ATOM 1738 O O . ARG A 1 217 ? -20.321 10.932 11.845 1.00 51.81 217 ARG A O 1
ATOM 1745 N N . GLY A 1 218 ? -20.165 10.665 14.060 1.00 54.91 218 GLY A N 1
ATOM 1746 C CA . GLY A 1 218 ? -18.706 10.734 14.093 1.00 54.91 218 GLY A CA 1
ATOM 1747 C C . GLY A 1 218 ? -18.155 9.333 13.875 1.00 54.91 218 GLY A C 1
ATOM 1748 O O . GLY A 1 218 ? -18.402 8.462 14.705 1.00 54.91 218 GLY A O 1
ATOM 1749 N N . LYS A 1 219 ? -17.425 9.098 12.781 1.00 63.16 219 LYS A N 1
ATOM 1750 C CA . LYS A 1 219 ? -16.775 7.818 12.444 1.00 63.16 219 LYS A CA 1
ATOM 1751 C C . LYS A 1 219 ? -15.623 7.531 13.426 1.00 63.16 219 LYS A C 1
ATOM 1753 O O . LYS A 1 219 ? -14.458 7.487 13.053 1.00 63.16 219 LYS A O 1
ATOM 1758 N N . LYS A 1 220 ? -15.933 7.420 14.722 1.00 67.94 220 LYS A N 1
ATOM 1759 C CA . LYS A 1 220 ? -15.019 6.891 15.730 1.00 67.94 220 LYS A CA 1
ATOM 1760 C C . LYS A 1 220 ? -14.753 5.454 15.317 1.00 67.94 220 LYS A C 1
ATOM 1762 O O . LYS A 1 220 ? -15.700 4.684 15.172 1.00 67.94 220 LYS A O 1
ATOM 1767 N N . GLN A 1 221 ? -13.480 5.138 15.095 1.00 67.31 221 GLN A N 1
ATOM 1768 C CA . GLN A 1 221 ? -13.043 3.798 14.732 1.00 67.31 221 GLN A CA 1
ATOM 1769 C C . GLN A 1 221 ? -13.714 2.797 15.674 1.00 67.31 221 GLN A C 1
ATOM 1771 O O . GLN A 1 221 ? -13.605 2.931 16.900 1.00 67.31 221 GLN A O 1
ATOM 1776 N N . THR A 1 222 ? -14.469 1.855 15.113 1.00 86.38 222 THR A N 1
ATOM 1777 C CA . THR A 1 222 ? -15.189 0.875 15.929 1.00 86.38 222 THR A CA 1
ATOM 1778 C C . THR A 1 222 ? -14.184 0.066 16.751 1.00 86.38 222 THR A C 1
ATOM 1780 O O . THR A 1 222 ? -13.042 -0.117 16.330 1.00 86.38 222 THR A O 1
ATOM 1783 N N . GLU A 1 223 ? -14.571 -0.456 17.920 1.00 90.25 223 GLU A N 1
ATOM 1784 C CA . GLU A 1 223 ? -13.668 -1.322 18.706 1.00 90.25 223 GLU A CA 1
ATOM 1785 C C . GLU A 1 223 ? -13.165 -2.520 17.876 1.00 90.25 223 GLU A C 1
ATOM 1787 O O . GLU A 1 223 ? -12.019 -2.950 18.014 1.00 90.25 223 GLU A O 1
ATOM 1792 N N . ARG A 1 224 ? -13.976 -2.989 16.913 1.00 88.38 224 ARG A N 1
ATOM 1793 C CA . ARG A 1 224 ? -13.581 -3.997 15.919 1.00 88.38 224 ARG A CA 1
ATOM 1794 C C . ARG A 1 224 ? -12.451 -3.507 15.014 1.00 88.38 224 ARG A C 1
ATOM 1796 O O . ARG A 1 224 ? -11.472 -4.224 14.821 1.00 88.38 224 ARG A O 1
ATOM 1803 N N . GLU A 1 225 ? -12.570 -2.307 14.459 1.00 90.81 225 GLU A N 1
ATOM 1804 C CA . GLU A 1 225 ? -11.529 -1.708 13.622 1.00 90.81 225 GLU A CA 1
ATOM 1805 C C . GLU A 1 225 ? -10.259 -1.404 14.421 1.00 90.81 225 GLU A C 1
ATOM 1807 O O . GLU A 1 225 ? -9.166 -1.637 13.908 1.00 90.81 225 GLU A O 1
ATOM 1812 N N . LYS A 1 226 ? -10.374 -0.925 15.668 1.00 93.94 226 LYS A N 1
ATOM 1813 C CA . LYS A 1 226 ? -9.218 -0.695 16.549 1.00 93.94 226 LYS A CA 1
ATOM 1814 C C . LYS A 1 226 ? -8.489 -2.002 16.836 1.00 93.94 226 LYS A C 1
ATOM 1816 O O . LYS A 1 226 ? -7.279 -2.069 16.646 1.00 93.94 226 LYS A O 1
ATOM 1821 N N . LYS A 1 227 ? -9.223 -3.060 17.206 1.00 95.19 227 LYS A N 1
ATOM 1822 C CA . LYS A 1 227 ? -8.659 -4.403 17.407 1.00 95.19 227 LYS A CA 1
ATOM 1823 C C . LYS A 1 227 ? -7.971 -4.905 16.139 1.00 95.19 227 LYS A C 1
ATOM 1825 O O . LYS A 1 227 ? -6.845 -5.385 16.219 1.00 95.19 227 LYS A O 1
ATOM 1830 N N . LYS A 1 228 ? -8.612 -4.768 14.971 1.00 95.62 228 LYS A N 1
ATOM 1831 C CA . LYS A 1 228 ? -8.029 -5.186 13.687 1.00 95.62 228 LYS A CA 1
ATOM 1832 C C . LYS A 1 228 ? -6.743 -4.418 13.376 1.00 95.62 228 LYS A C 1
ATOM 1834 O O . LYS A 1 228 ? -5.771 -5.042 12.968 1.00 95.62 228 LYS A O 1
ATOM 1839 N N . LYS A 1 229 ? -6.721 -3.104 13.620 1.00 94.88 229 LYS A N 1
ATOM 1840 C CA . LYS A 1 229 ? -5.531 -2.264 13.447 1.00 94.88 229 LYS A CA 1
ATOM 1841 C C . LYS A 1 229 ? -4.395 -2.700 14.377 1.00 94.88 229 LYS A C 1
ATOM 1843 O O . LYS A 1 229 ? -3.320 -3.007 13.891 1.00 94.88 229 LYS A O 1
ATOM 1848 N N . ILE A 1 230 ? -4.658 -2.838 15.678 1.00 95.38 230 ILE A N 1
ATOM 1849 C CA . ILE A 1 230 ? -3.646 -3.258 16.663 1.00 95.38 230 ILE A CA 1
ATOM 1850 C C . ILE A 1 230 ? -3.074 -4.644 16.324 1.00 95.38 230 ILE A C 1
ATOM 1852 O O . ILE A 1 230 ? -1.869 -4.856 16.425 1.00 95.38 230 ILE A O 1
ATOM 1856 N N . LEU A 1 231 ? -3.916 -5.598 15.913 1.00 96.06 231 LEU A N 1
ATOM 1857 C CA . LEU A 1 231 ? -3.453 -6.933 15.519 1.00 96.06 231 LEU A CA 1
ATOM 1858 C C . LEU A 1 231 ? -2.636 -6.909 14.222 1.00 96.06 231 LEU A C 1
ATOM 1860 O O . LEU A 1 231 ? -1.655 -7.641 14.123 1.00 96.06 231 LEU A O 1
ATOM 1864 N N . ALA A 1 232 ? -3.013 -6.070 13.255 1.00 95.69 232 ALA A N 1
ATOM 1865 C CA . ALA A 1 232 ? -2.232 -5.875 12.039 1.00 95.69 232 ALA A CA 1
ATOM 1866 C C . ALA A 1 232 ? -0.862 -5.250 12.348 1.00 95.69 232 ALA A C 1
ATOM 1868 O O . ALA A 1 232 ? 0.143 -5.769 11.878 1.00 95.69 232 ALA A O 1
ATOM 1869 N N . ASP A 1 233 ? -0.812 -4.227 13.208 1.00 95.50 233 ASP A N 1
ATOM 1870 C CA . ASP A 1 233 ? 0.432 -3.563 13.625 1.00 95.50 233 ASP A CA 1
ATOM 1871 C C . ASP A 1 233 ? 1.374 -4.526 14.380 1.00 95.50 233 ASP A C 1
ATOM 1873 O O . ASP A 1 233 ? 2.594 -4.456 14.239 1.00 95.50 233 ASP A O 1
ATOM 1877 N N . ARG A 1 234 ? 0.822 -5.470 15.162 1.00 95.50 234 ARG A N 1
ATOM 1878 C CA . ARG A 1 234 ? 1.601 -6.520 15.850 1.00 95.50 234 ARG A CA 1
ATOM 1879 C C . ARG A 1 234 ? 2.078 -7.638 14.916 1.00 95.50 234 ARG A C 1
ATOM 1881 O O . ARG A 1 234 ? 3.030 -8.341 15.260 1.00 95.50 234 ARG A O 1
ATOM 1888 N N . ARG A 1 235 ? 1.425 -7.847 13.769 1.00 94.69 235 ARG A N 1
ATOM 1889 C CA . ARG A 1 235 ? 1.753 -8.925 12.828 1.00 94.69 235 ARG A CA 1
ATOM 1890 C C . ARG A 1 235 ? 2.903 -8.494 11.924 1.00 94.69 235 ARG A C 1
ATOM 1892 O O . ARG A 1 235 ? 2.708 -7.790 10.938 1.00 94.69 235 ARG A O 1
ATOM 1899 N N . LYS A 1 236 ? 4.106 -8.978 12.228 1.00 91.38 236 LYS A N 1
ATOM 1900 C CA . LYS A 1 236 ? 5.273 -8.791 11.360 1.00 91.38 236 LYS A CA 1
ATOM 1901 C C . LYS A 1 236 ? 5.166 -9.726 10.145 1.00 91.38 236 LYS A C 1
ATOM 1903 O O . LYS A 1 236 ? 4.902 -10.914 10.346 1.00 91.38 236 LYS A O 1
ATOM 1908 N N . PRO A 1 237 ? 5.343 -9.231 8.907 1.00 93.19 237 PRO A N 1
ATOM 1909 C CA . PRO A 1 237 ? 5.385 -10.095 7.734 1.00 93.19 237 PRO A CA 1
ATOM 1910 C C . PRO A 1 237 ? 6.578 -11.048 7.840 1.00 93.19 237 PRO A C 1
ATOM 1912 O O . PRO A 1 237 ? 7.668 -10.652 8.258 1.00 93.19 237 PRO A O 1
ATOM 1915 N N . LEU A 1 238 ? 6.356 -12.310 7.484 1.00 93.19 238 LEU A N 1
ATOM 1916 C CA . LEU A 1 238 ? 7.379 -13.343 7.511 1.00 93.19 238 LEU A CA 1
ATOM 1917 C C . LEU A 1 238 ? 7.975 -13.464 6.108 1.00 93.19 238 LEU A C 1
ATOM 1919 O O . LEU A 1 238 ? 7.268 -13.830 5.178 1.00 93.19 238 LEU A O 1
ATOM 1923 N N . ASN A 1 239 ? 9.255 -13.128 5.959 1.00 91.00 239 ASN A N 1
ATOM 1924 C CA . ASN A 1 239 ? 9.994 -13.308 4.712 1.00 91.00 239 ASN A CA 1
ATOM 1925 C C . ASN A 1 239 ? 11.041 -14.405 4.930 1.00 91.00 239 ASN A C 1
ATOM 1927 O O . ASN A 1 239 ? 12.032 -14.160 5.618 1.00 91.00 239 ASN A O 1
ATOM 1931 N N . ILE A 1 240 ? 10.781 -15.607 4.410 1.00 93.81 240 ILE A N 1
ATOM 1932 C CA . ILE A 1 240 ? 11.594 -16.813 4.649 1.00 93.81 240 ILE A CA 1
ATOM 1933 C C . ILE A 1 240 ? 12.128 -17.463 3.367 1.00 93.81 240 ILE A C 1
ATOM 1935 O O . ILE A 1 240 ? 13.023 -18.297 3.453 1.00 93.81 240 ILE A O 1
ATOM 1939 N N . ASP A 1 241 ? 11.665 -17.037 2.190 1.00 93.25 241 ASP A N 1
ATOM 1940 C CA . ASP A 1 241 ? 11.901 -17.740 0.914 1.00 93.25 241 ASP A CA 1
ATOM 1941 C C . ASP A 1 241 ? 13.369 -17.747 0.459 1.00 93.25 241 ASP A C 1
ATOM 1943 O O . ASP A 1 241 ? 13.772 -18.532 -0.392 1.00 93.25 241 ASP A O 1
ATOM 1947 N N . HIS A 1 242 ? 14.185 -16.869 1.037 1.00 92.88 242 HIS A N 1
ATOM 1948 C CA . HIS A 1 242 ? 15.595 -16.674 0.703 1.00 92.88 242 HIS A CA 1
ATOM 1949 C C . HIS A 1 242 ? 16.538 -17.059 1.861 1.00 92.88 242 HIS A C 1
ATOM 1951 O O . HIS A 1 242 ? 17.726 -16.728 1.830 1.00 92.88 242 HIS A O 1
ATOM 1957 N N . LEU A 1 243 ? 16.024 -17.714 2.913 1.00 94.81 243 LEU A N 1
ATOM 1958 C CA . LEU A 1 243 ? 16.817 -18.152 4.066 1.00 94.81 243 LEU A CA 1
ATOM 1959 C C . LEU A 1 243 ? 17.376 -19.569 3.855 1.00 94.81 243 LEU A C 1
ATOM 1961 O O . LEU A 1 243 ? 16.738 -20.426 3.253 1.00 94.81 243 LEU A O 1
ATOM 1965 N N . ASN A 1 244 ? 18.573 -19.821 4.394 1.00 95.56 244 ASN A N 1
ATOM 1966 C CA . ASN A 1 244 ? 19.169 -21.158 4.452 1.00 95.56 244 ASN A CA 1
ATOM 1967 C C . ASN A 1 244 ? 18.644 -21.952 5.665 1.00 95.56 244 ASN A C 1
ATOM 1969 O O . ASN A 1 244 ? 18.035 -21.385 6.571 1.00 95.56 244 ASN A O 1
ATOM 1973 N N . GLU A 1 245 ? 18.919 -23.258 5.710 1.00 96.00 245 GLU A N 1
ATOM 1974 C CA . GLU A 1 245 ? 18.402 -24.161 6.750 1.00 96.00 245 GLU A CA 1
ATOM 1975 C C . GLU A 1 245 ? 18.739 -23.707 8.181 1.00 96.00 245 GLU A C 1
ATOM 1977 O O . GLU A 1 245 ? 17.868 -23.702 9.051 1.00 96.00 245 GLU A O 1
ATOM 1982 N N . ASP A 1 246 ? 19.973 -23.263 8.425 1.00 96.62 246 ASP A N 1
ATOM 1983 C CA . ASP A 1 246 ? 20.390 -22.810 9.756 1.00 96.62 246 ASP A CA 1
ATOM 1984 C C . ASP A 1 246 ? 19.634 -21.547 10.195 1.00 96.62 246 ASP A C 1
ATOM 1986 O O . ASP A 1 246 ? 19.102 -21.499 11.305 1.00 96.62 246 ASP A O 1
ATOM 1990 N N . LYS A 1 247 ? 19.476 -20.557 9.304 1.00 95.81 247 LYS A N 1
ATOM 1991 C CA . LYS A 1 247 ? 18.683 -19.353 9.605 1.00 95.81 247 LYS A CA 1
ATOM 1992 C C . LYS A 1 247 ? 17.195 -19.664 9.742 1.00 95.81 247 LYS A C 1
ATOM 1994 O O . LYS A 1 247 ? 16.511 -19.001 10.516 1.00 95.81 247 LYS A O 1
ATOM 1999 N N . LEU A 1 248 ? 16.674 -20.659 9.022 1.00 96.44 248 LEU A N 1
ATOM 2000 C CA . LEU A 1 248 ? 15.293 -21.116 9.193 1.00 96.44 248 LEU A CA 1
ATOM 2001 C C . LEU A 1 248 ? 15.080 -21.739 10.579 1.00 96.44 248 LEU A C 1
ATOM 2003 O O . LEU A 1 248 ? 14.065 -21.451 11.213 1.00 96.44 248 LEU A O 1
ATOM 2007 N N . LYS A 1 249 ? 16.042 -22.520 11.090 1.00 97.44 249 LYS A N 1
ATOM 2008 C CA . LYS A 1 249 ? 15.999 -23.068 12.459 1.00 97.44 249 LYS A CA 1
ATOM 2009 C C . LYS A 1 249 ? 16.024 -21.963 13.514 1.00 97.44 249 LYS A C 1
ATOM 2011 O O . LYS A 1 249 ? 15.225 -21.999 14.449 1.00 97.44 249 LYS A O 1
ATOM 2016 N N . GLU A 1 250 ? 16.886 -20.961 13.347 1.00 96.94 250 GLU A N 1
ATOM 2017 C CA . GLU A 1 250 ? 16.911 -19.782 14.223 1.00 96.94 250 GLU A CA 1
ATOM 2018 C C . GLU A 1 250 ? 15.575 -19.031 14.180 1.00 96.94 250 GLU A C 1
ATOM 2020 O O . GLU A 1 250 ? 14.985 -18.757 15.226 1.00 96.94 250 GLU A O 1
ATOM 2025 N N . LYS A 1 251 ? 15.033 -18.784 12.980 1.00 96.19 251 LYS A N 1
ATOM 2026 C CA . LYS A 1 251 ? 13.750 -18.093 12.810 1.00 96.19 251 LYS A CA 1
ATOM 2027 C C . LYS A 1 251 ? 12.580 -18.866 13.415 1.00 96.19 251 LYS A C 1
ATOM 2029 O O . LYS A 1 251 ? 11.700 -18.256 14.020 1.00 96.19 251 LYS A O 1
ATOM 2034 N N . ALA A 1 252 ? 12.569 -20.191 13.287 1.00 97.06 252 ALA A N 1
ATOM 2035 C CA . ALA A 1 252 ? 11.570 -21.046 13.915 1.00 97.06 252 ALA A CA 1
ATOM 2036 C C . ALA A 1 252 ? 11.638 -20.952 15.445 1.00 97.06 252 ALA A C 1
ATOM 2038 O O . ALA A 1 252 ? 10.601 -20.810 16.094 1.00 97.06 252 ALA A O 1
ATOM 2039 N N . LYS A 1 253 ? 12.850 -20.953 16.015 1.00 97.81 253 LYS A N 1
ATOM 2040 C CA . LYS A 1 253 ? 13.053 -20.779 17.456 1.00 97.81 253 LYS A CA 1
ATOM 2041 C C . LYS A 1 253 ? 12.568 -19.410 17.940 1.00 97.81 253 LYS A C 1
ATOM 2043 O O . LYS A 1 253 ? 11.816 -19.354 18.905 1.00 97.81 253 LYS A O 1
ATOM 2048 N N . GLU A 1 254 ? 12.895 -18.332 17.227 1.00 96.19 254 GLU A N 1
ATOM 2049 C CA . GLU A 1 254 ? 12.398 -16.985 17.550 1.00 96.19 254 GLU A CA 1
ATOM 2050 C C . GLU A 1 254 ? 10.863 -16.903 17.545 1.00 96.19 254 GLU A C 1
ATOM 2052 O O . GLU A 1 254 ? 10.266 -16.281 18.424 1.00 96.19 254 GLU A O 1
ATOM 2057 N N . LEU A 1 255 ? 10.208 -17.506 16.546 1.00 96.50 255 LEU A N 1
ATOM 2058 C CA . LEU A 1 255 ? 8.746 -17.529 16.461 1.00 96.50 255 LEU A CA 1
ATOM 2059 C C . LEU A 1 255 ? 8.125 -18.361 17.587 1.00 96.50 255 LEU A C 1
ATOM 2061 O O . LEU A 1 255 ? 7.083 -17.975 18.117 1.00 96.50 255 LEU A O 1
ATOM 2065 N N . TRP A 1 256 ? 8.767 -19.465 17.966 1.00 98.00 256 TRP A N 1
ATOM 2066 C CA . TRP A 1 256 ? 8.344 -20.297 19.087 1.00 98.00 256 TRP A CA 1
ATOM 2067 C C . TRP A 1 256 ? 8.469 -19.557 20.427 1.00 98.00 256 TRP A C 1
ATOM 2069 O O . TRP A 1 256 ? 7.503 -19.515 21.187 1.00 98.00 256 TRP A O 1
ATOM 2079 N N . ASP A 1 257 ? 9.597 -18.885 20.676 1.00 97.94 257 ASP A N 1
ATOM 2080 C CA . ASP A 1 257 ? 9.808 -18.059 21.873 1.00 97.94 257 ASP A CA 1
ATOM 2081 C C . ASP A 1 257 ? 8.791 -16.901 21.938 1.00 97.94 257 ASP A C 1
ATOM 2083 O O . ASP A 1 257 ? 8.239 -16.582 22.999 1.00 97.94 257 ASP A O 1
ATOM 2087 N N . TRP A 1 258 ? 8.488 -16.285 20.788 1.00 96.94 258 TRP A N 1
ATOM 2088 C CA . TRP A 1 258 ? 7.460 -15.248 20.687 1.00 96.94 258 TRP A CA 1
ATOM 2089 C C . TRP A 1 258 ? 6.061 -15.787 21.002 1.00 96.94 258 TRP A C 1
ATOM 2091 O O . TRP A 1 258 ? 5.320 -15.163 21.760 1.00 96.94 258 TRP A O 1
ATOM 2101 N N . MET A 1 259 ? 5.700 -16.951 20.459 1.00 97.06 259 MET A N 1
ATOM 2102 C CA . MET A 1 259 ? 4.430 -17.616 20.753 1.00 97.06 259 MET A CA 1
ATOM 2103 C C . MET A 1 259 ? 4.306 -17.931 22.246 1.00 97.06 259 MET A C 1
ATOM 2105 O O . MET A 1 259 ? 3.293 -17.581 22.849 1.00 97.06 259 MET A O 1
ATOM 2109 N N . GLN A 1 260 ? 5.353 -18.487 22.857 1.00 97.94 260 GLN A N 1
ATOM 2110 C CA . GLN A 1 260 ? 5.361 -18.783 24.288 1.00 97.94 260 GLN A CA 1
ATOM 2111 C C . GLN A 1 260 ? 5.204 -17.535 25.161 1.00 97.94 260 GLN A C 1
ATOM 2113 O O . GLN A 1 260 ? 4.461 -17.533 26.143 1.00 97.94 260 GLN A O 1
ATOM 2118 N N . SER A 1 261 ? 5.838 -16.430 24.768 1.00 98.00 261 SER A N 1
ATOM 2119 C CA . SER A 1 261 ? 5.668 -15.145 25.456 1.00 98.00 261 SER A CA 1
ATOM 2120 C C . SER A 1 261 ? 4.203 -14.682 25.434 1.00 98.00 261 SER A C 1
ATOM 2122 O O . SER A 1 261 ? 3.668 -14.268 26.462 1.00 98.00 261 SER A O 1
ATOM 2124 N N . LEU A 1 262 ? 3.519 -14.806 24.289 1.00 97.25 262 LEU A N 1
ATOM 2125 C CA . LEU A 1 262 ? 2.098 -14.454 24.158 1.00 97.25 262 LEU A CA 1
ATOM 2126 C C . LEU A 1 262 ? 1.176 -15.378 24.968 1.00 97.25 262 LEU A C 1
ATOM 2128 O O . LEU A 1 262 ? 0.164 -14.918 25.502 1.00 97.25 262 LEU A O 1
ATOM 2132 N N . GLU A 1 263 ? 1.493 -16.670 25.049 1.00 97.81 263 GLU A N 1
ATOM 2133 C CA . GLU A 1 263 ? 0.743 -17.631 25.865 1.00 97.81 263 GLU A CA 1
ATOM 2134 C C . GLU A 1 263 ? 0.862 -17.318 27.359 1.00 97.81 263 GLU A C 1
ATOM 2136 O O . GLU A 1 263 ? -0.152 -17.310 28.062 1.00 97.81 263 GLU A O 1
ATOM 2141 N N . SER A 1 264 ? 2.064 -16.962 27.816 1.00 98.12 264 SER A N 1
ATOM 2142 C CA . SER A 1 264 ? 2.313 -16.504 29.184 1.00 98.12 264 SER A CA 1
ATOM 2143 C C . SER A 1 264 ? 1.522 -15.228 29.516 1.00 98.12 264 SER A C 1
ATOM 2145 O O . SER A 1 264 ? 0.752 -15.206 30.477 1.00 98.12 264 SER A O 1
ATOM 2147 N N . GLU A 1 265 ? 1.587 -14.197 28.662 1.00 98.06 265 GLU A N 1
ATOM 2148 C CA . GLU A 1 265 ? 0.799 -12.962 28.836 1.00 98.06 265 GLU A CA 1
ATOM 2149 C C . GLU A 1 265 ? -0.714 -13.243 28.895 1.00 98.06 265 GLU A C 1
ATOM 2151 O O . GLU A 1 265 ? -1.449 -12.666 29.705 1.00 98.06 265 GLU A O 1
ATOM 2156 N N . LYS A 1 266 ? -1.203 -14.147 28.036 1.00 98.19 266 LYS A N 1
ATOM 2157 C CA . LYS A 1 266 ? -2.608 -14.570 28.027 1.00 98.19 266 LYS A CA 1
ATOM 2158 C C . LYS A 1 266 ? -2.985 -15.247 29.345 1.00 98.19 266 LYS A C 1
ATOM 2160 O O . LYS A 1 266 ? -4.068 -14.961 29.861 1.00 98.19 266 LYS A O 1
ATOM 2165 N N . TYR A 1 267 ? -2.133 -16.121 29.878 1.00 98.38 267 TYR A N 1
ATOM 2166 C CA . TYR A 1 267 ? -2.362 -16.790 31.157 1.00 98.38 267 TYR A CA 1
ATOM 2167 C C . TYR A 1 267 ? -2.475 -15.778 32.304 1.00 98.38 267 TYR A C 1
ATOM 2169 O O . TYR A 1 267 ? -3.485 -15.764 33.013 1.00 98.38 267 TYR A O 1
ATOM 2177 N N . ASP A 1 268 ? -1.523 -14.851 32.410 1.00 98.38 268 ASP A N 1
ATOM 2178 C CA . ASP A 1 268 ? -1.534 -13.797 33.430 1.00 98.38 268 ASP A CA 1
ATOM 2179 C C . ASP A 1 268 ? -2.797 -12.928 33.349 1.00 98.38 268 ASP A C 1
ATOM 2181 O O . ASP A 1 268 ? -3.409 -12.584 34.365 1.00 98.38 268 ASP A O 1
ATOM 2185 N N . HIS A 1 269 ? -3.238 -12.585 32.134 1.00 98.50 269 HIS A N 1
ATOM 2186 C CA . HIS A 1 269 ? -4.487 -11.854 31.924 1.00 98.50 269 HIS A CA 1
ATOM 2187 C C . HIS A 1 269 ? -5.726 -12.646 32.353 1.00 98.50 269 HIS A C 1
ATOM 2189 O O . HIS A 1 269 ? -6.652 -12.056 32.918 1.00 98.50 269 HIS A O 1
ATOM 2195 N N . ILE A 1 270 ? -5.756 -13.959 32.116 1.00 98.31 270 ILE A N 1
ATOM 2196 C CA . ILE A 1 270 ? -6.854 -14.832 32.545 1.00 98.31 270 ILE A CA 1
ATOM 2197 C C . ILE A 1 270 ? -6.920 -14.892 34.074 1.00 98.31 270 ILE A C 1
ATOM 2199 O O . ILE A 1 270 ? -7.997 -14.681 34.640 1.00 98.31 270 ILE A O 1
ATOM 2203 N N . GLU A 1 271 ? -5.793 -15.109 34.750 1.00 98.25 271 GLU A N 1
ATOM 2204 C CA . GLU A 1 271 ? -5.743 -15.165 36.215 1.00 98.25 271 GLU A CA 1
ATOM 2205 C C . GLU A 1 271 ? -6.089 -13.813 36.849 1.00 98.25 271 GLU A C 1
ATOM 2207 O O . GLU A 1 271 ? -6.896 -13.735 37.783 1.00 98.25 271 GLU A O 1
ATOM 2212 N N . LYS A 1 272 ? -5.590 -12.714 36.273 1.00 98.38 272 LYS A N 1
ATOM 2213 C CA . LYS A 1 272 ? -5.976 -11.362 36.687 1.00 98.38 272 LYS A CA 1
ATOM 2214 C C . LYS A 1 272 ? -7.480 -11.136 36.541 1.00 98.38 272 LYS A C 1
ATOM 2216 O O . LYS A 1 272 ? -8.099 -10.594 37.456 1.00 98.38 272 LYS A O 1
ATOM 2221 N N . LEU A 1 273 ? -8.082 -11.565 35.432 1.00 98.19 273 LEU A N 1
ATOM 2222 C CA . LEU A 1 273 ? -9.521 -11.429 35.211 1.00 98.19 273 LEU A CA 1
ATOM 2223 C C . LEU A 1 273 ? -10.330 -12.245 36.228 1.00 98.19 273 LEU A C 1
ATOM 2225 O O . LEU A 1 273 ? -11.341 -11.750 36.727 1.00 98.19 273 LEU A O 1
ATOM 2229 N N . LYS A 1 274 ? -9.899 -13.468 36.567 1.00 98.25 274 LYS A N 1
ATOM 2230 C CA . LYS A 1 274 ? -10.536 -14.286 37.616 1.00 98.25 274 LYS A CA 1
ATOM 2231 C C . LYS A 1 274 ? -10.519 -13.566 38.964 1.00 98.25 274 LYS A C 1
ATOM 2233 O O . LYS A 1 274 ? -11.567 -13.433 39.596 1.00 98.25 274 LYS A O 1
ATOM 2238 N N . ARG A 1 275 ? -9.364 -13.024 39.362 1.00 98.25 275 ARG A N 1
ATOM 2239 C CA . ARG A 1 275 ? -9.227 -12.240 40.597 1.00 98.25 275 ARG A CA 1
ATOM 2240 C C . ARG A 1 275 ? -10.119 -10.998 40.594 1.00 98.25 275 ARG A C 1
ATOM 2242 O O . ARG A 1 275 ? -10.845 -10.768 41.554 1.00 98.25 275 ARG A O 1
ATOM 2249 N N . GLN A 1 276 ? -10.131 -10.240 39.499 1.00 98.25 276 GLN A N 1
ATOM 2250 C CA . GLN A 1 276 ? -10.980 -9.053 39.363 1.00 98.25 276 GLN A CA 1
ATOM 2251 C C . GLN A 1 276 ? -12.473 -9.390 39.430 1.00 98.25 276 GLN A C 1
ATOM 2253 O O . GLN A 1 276 ? -13.240 -8.644 40.032 1.00 98.25 276 GLN A O 1
ATOM 2258 N N . LYS A 1 277 ? -12.902 -10.518 38.851 1.00 98.31 277 LYS A N 1
ATOM 2259 C CA . LYS A 1 277 ? -14.289 -10.989 38.974 1.00 98.31 277 LYS A CA 1
ATOM 2260 C C . LYS A 1 277 ? -14.659 -11.244 40.434 1.00 98.31 277 LYS A C 1
ATOM 2262 O O . LYS A 1 277 ? -15.718 -10.795 40.863 1.00 98.31 277 LYS A O 1
ATOM 2267 N N . TYR A 1 278 ? -13.785 -11.909 41.191 1.00 98.12 278 TYR A N 1
ATOM 2268 C CA . TYR A 1 278 ? -13.993 -12.131 42.623 1.00 98.12 278 TYR A CA 1
ATOM 2269 C C . TYR A 1 278 ? -14.065 -10.811 43.404 1.00 98.12 278 TYR A C 1
ATOM 2271 O O . TYR A 1 278 ? -14.999 -10.601 44.176 1.00 98.12 278 TYR A O 1
ATOM 2279 N N . GLU A 1 279 ? -13.130 -9.889 43.158 1.00 98.19 279 GLU A N 1
ATOM 2280 C CA . GLU A 1 279 ? -13.111 -8.567 43.796 1.00 98.19 279 GLU A CA 1
ATOM 2281 C C . GLU A 1 279 ? -14.396 -7.779 43.503 1.00 98.19 279 GLU A C 1
ATOM 2283 O O . GLU A 1 279 ? -14.990 -7.219 44.419 1.00 98.19 279 GLU A O 1
ATOM 2288 N N . VAL A 1 280 ? -14.889 -7.791 42.260 1.00 98.31 280 VAL A N 1
ATOM 2289 C CA . VAL A 1 280 ? -16.154 -7.131 41.893 1.00 98.31 280 VAL A CA 1
ATOM 2290 C C . VAL A 1 280 ? -17.345 -7.741 42.631 1.00 98.31 280 VAL A C 1
ATOM 2292 O O . VAL A 1 280 ? -18.196 -6.992 43.107 1.00 98.31 280 VAL A O 1
ATOM 2295 N N . VAL A 1 281 ? -17.428 -9.070 42.739 1.00 98.00 281 VAL A N 1
ATOM 2296 C CA . VAL A 1 281 ? -18.514 -9.737 43.480 1.00 98.00 281 VAL A CA 1
ATOM 2297 C C . VAL A 1 281 ? -18.464 -9.363 44.962 1.00 98.00 281 VAL A C 1
ATOM 2299 O O . VAL A 1 281 ? -19.475 -8.951 45.522 1.00 98.00 281 VAL A O 1
ATOM 2302 N N . SER A 1 282 ? -17.281 -9.423 45.573 1.00 97.75 282 SER A N 1
ATOM 2303 C CA . SER A 1 282 ? -17.078 -9.043 46.974 1.00 97.75 282 SER A CA 1
ATOM 2304 C C . SER A 1 282 ? -17.457 -7.580 47.239 1.00 97.75 282 SER A C 1
ATOM 2306 O O . SER A 1 282 ? -18.193 -7.282 48.180 1.00 97.75 282 SER A O 1
ATOM 2308 N N . LEU A 1 283 ? -17.029 -6.662 46.368 1.00 97.94 283 LEU A N 1
ATOM 2309 C CA . LEU A 1 283 ? -17.357 -5.241 46.480 1.00 97.94 283 LEU A CA 1
ATOM 2310 C C . LEU A 1 283 ? -18.854 -4.971 46.319 1.00 97.94 283 LEU A C 1
ATOM 2312 O O . LEU A 1 283 ? -19.383 -4.125 47.032 1.00 97.94 283 LEU A O 1
ATOM 2316 N N . ARG A 1 284 ? -19.543 -5.685 45.422 1.00 97.31 284 ARG A N 1
ATOM 2317 C CA . ARG A 1 284 ? -21.003 -5.575 45.273 1.00 97.31 284 ARG A CA 1
ATOM 2318 C C . ARG A 1 284 ? -21.721 -5.980 46.555 1.00 97.31 284 ARG A C 1
ATOM 2320 O O . ARG A 1 284 ? -22.497 -5.186 47.068 1.00 97.31 284 ARG A O 1
ATOM 2327 N N . ASN A 1 285 ? -21.371 -7.134 47.121 1.00 96.69 285 ASN A N 1
ATOM 2328 C CA . ASN A 1 285 ? -21.958 -7.593 48.382 1.00 96.69 285 ASN A CA 1
ATOM 2329 C C . ASN A 1 285 ? -21.715 -6.583 49.515 1.00 96.69 285 ASN A C 1
ATOM 2331 O O . ASN A 1 285 ? -22.627 -6.261 50.269 1.00 96.69 285 ASN A O 1
ATOM 2335 N N . ARG A 1 286 ? -20.504 -6.015 49.593 1.00 97.00 286 ARG A N 1
ATOM 2336 C CA . ARG A 1 286 ? -20.167 -4.987 50.586 1.00 97.00 286 ARG A CA 1
ATOM 2337 C C . ARG A 1 286 ? -20.977 -3.701 50.410 1.00 97.00 286 ARG A C 1
ATOM 2339 O O . ARG A 1 286 ? -21.351 -3.078 51.399 1.00 97.00 286 ARG A O 1
ATOM 2346 N N . ILE A 1 287 ? -21.230 -3.283 49.170 1.00 97.19 287 ILE A N 1
ATOM 2347 C CA . ILE A 1 287 ? -22.097 -2.133 48.887 1.00 97.19 287 ILE A CA 1
ATOM 2348 C C . ILE A 1 287 ? -23.521 -2.429 49.368 1.00 97.19 287 ILE A C 1
ATOM 2350 O O . ILE A 1 287 ? -24.094 -1.597 50.066 1.00 97.19 287 ILE A O 1
ATOM 2354 N N . ASP A 1 288 ? -24.054 -3.612 49.065 1.00 95.94 288 ASP A N 1
ATOM 2355 C CA . ASP A 1 288 ? -25.408 -4.007 49.465 1.00 95.94 288 ASP A CA 1
ATOM 2356 C C . ASP A 1 288 ? -25.564 -4.084 50.994 1.00 95.94 288 ASP A C 1
ATOM 2358 O O . ASP A 1 288 ? -26.607 -3.716 51.532 1.00 95.94 288 ASP A O 1
ATOM 2362 N N . GLU A 1 289 ? -24.535 -4.538 51.712 1.00 95.44 289 GLU A N 1
ATOM 2363 C CA . GLU A 1 289 ? -24.501 -4.537 53.180 1.00 95.44 289 GLU A CA 1
ATOM 2364 C C . GLU A 1 289 ? -24.522 -3.118 53.754 1.00 95.44 289 GLU A C 1
ATOM 2366 O O . GLU A 1 289 ? -25.295 -2.835 54.668 1.00 95.44 289 GLU A O 1
ATOM 2371 N N . LEU A 1 290 ? -23.706 -2.217 53.200 1.00 95.12 290 LEU A N 1
ATOM 2372 C CA . LEU A 1 290 ? -23.634 -0.823 53.642 1.00 95.12 290 LEU A CA 1
ATOM 2373 C C . LEU A 1 290 ? -24.899 -0.027 53.304 1.00 95.12 290 LEU A C 1
ATOM 2375 O O . LEU A 1 290 ? -25.200 0.933 53.999 1.00 95.12 290 LEU A O 1
ATOM 2379 N N . GLN A 1 291 ? -25.633 -0.404 52.256 1.00 91.12 291 GLN A N 1
ATOM 2380 C CA . GLN A 1 291 ? -26.908 0.224 51.891 1.00 91.12 291 GLN A CA 1
ATOM 2381 C C . GLN A 1 291 ? -28.085 -0.231 52.762 1.00 91.12 291 GLN A C 1
ATOM 2383 O O . GLN A 1 291 ? -29.130 0.417 52.754 1.00 91.12 291 GLN A O 1
ATOM 2388 N N . LYS A 1 292 ? -27.940 -1.353 53.477 1.00 82.81 292 LYS A N 1
ATOM 2389 C CA . LYS A 1 292 ? -28.952 -1.878 54.407 1.00 82.81 292 LYS A CA 1
ATOM 2390 C C . LYS A 1 292 ? -28.797 -1.343 55.836 1.00 82.81 292 LYS A C 1
ATOM 2392 O O . LYS A 1 292 ? -29.677 -1.612 56.652 1.00 82.81 292 LYS A O 1
ATOM 2397 N N . GLN A 1 293 ? -27.698 -0.646 56.138 1.00 57.31 293 GLN A N 1
ATOM 2398 C CA . GLN A 1 293 ? -27.468 0.063 57.405 1.00 57.31 293 GLN A CA 1
ATOM 2399 C C . GLN A 1 293 ? -27.952 1.509 57.315 1.00 57.31 293 GLN A C 1
ATOM 2401 O O . GLN A 1 293 ? -28.483 1.992 58.338 1.00 57.31 293 GLN A O 1
#

Secondary structure (DSSP, 8-state):
------------------------------------PPPPPPPPPPPP-PPPPPPPPPPPP-----------PPPP--------------------PPPPPP-----HHHHHHHHHHHHHHHHHHHHHHHHHHHHHHHHHHHHHHHHHHHHHHHHHHHHHHHHHHHHHHHHHHHHHHHHHHHHHHHHHHHHHHHHHHHHHTT-HHHHHHHHHHHTTTS-PPPHHHHHHHHHHHH------TT--HHHHHHHHHHHHHHHHHHHHHHHHHHHHHHHHHHHHHHHHHHHHHHH--

Foldseek 3Di:
DDDDDDDDDDDDDDDDDDDDDDDDDDDDDDDDDDDDDDDDDDDDDDPDPDPDPDPDPDPDPDPPPDPDPDPDDDDDPPPPPPPPDDDDDDDDDDDDDDDDDDDDPPPVVVVVVVVVVVVVVVVVVVVVVVVVVVVVVVVVVVVVVVVVVVVVVVVVVVVVVVVVVVVVVVVVVVVVVVVVVVVVVVVVVVVVVVVLVVVVVVDPVVNVVVVVVVVVVPPPPPPVNVVVVVVVVVDDDDDPPPDDPVVVVVVVVVVVVVVVVVVVVVVVVVVVVVVVVVVVVVVVVVVVVVVVD

InterPro domains:
  IPR001978 Troponin [PF00992] (114-249)
  IPR027707 Troponin T [PTHR11521] (54-292)
  IPR038077 Troponin domain superfamily [G3DSA:1.20.5.350] (202-293)
  IPR038077 Troponin domain superfamily [SSF90250] (206-292)